Protein AF-A0A531KNF3-F1 (afdb_monomer)

Secondary structure (DSSP, 8-state):
-PPTT------GGGTTT---TT--EEEESS--SSHHHHHHHHTTTTTTSS--EEEE---HHHHHHHHHHHHHSS--HHHHHHHHHHHHHHHHHHH--S-HHHHHHHHTT------S-SHHHH--PPPPB-HHHHHHHHHHHHHTTS---HHHHHHHHHT---HHHHTTTGGGSTTTTTTTTS-HHHHHHHHHHHHHTTSEEE-TTTT--EEE-HHHHHHHTT-S--B-

Structure (mmCIF, N/CA/C/O backbone):
data_AF-A0A531KNF3-F1
#
_entry.id   AF-A0A531KNF3-F1
#
loop_
_atom_site.group_PDB
_atom_site.id
_atom_site.type_symbol
_atom_site.label_atom_id
_atom_site.label_alt_id
_atom_site.label_comp_id
_atom_site.label_asym_id
_atom_site.label_entity_id
_atom_site.label_seq_id
_atom_site.pdbx_PDB_ins_code
_atom_site.Cartn_x
_atom_site.Cartn_y
_atom_site.Cartn_z
_atom_site.occupancy
_atom_site.B_iso_or_equiv
_atom_site.auth_seq_id
_atom_site.auth_comp_id
_atom_site.auth_asym_id
_atom_site.auth_atom_id
_atom_site.pdbx_PDB_model_num
ATOM 1 N N . MET A 1 1 ? 29.188 -1.083 -28.968 1.00 44.28 1 MET A N 1
ATOM 2 C CA . MET A 1 1 ? 28.643 -2.447 -28.809 1.00 44.28 1 MET A CA 1
ATOM 3 C C . MET A 1 1 ? 28.326 -2.644 -27.341 1.00 44.28 1 MET A C 1
ATOM 5 O O . MET A 1 1 ? 29.247 -2.771 -26.546 1.00 44.28 1 MET A O 1
ATOM 9 N N . THR A 1 2 ? 27.058 -2.565 -26.951 1.00 58.12 2 THR A N 1
ATOM 10 C CA . THR A 1 2 ? 26.647 -3.012 -25.617 1.00 58.12 2 THR A CA 1
ATOM 11 C C . THR A 1 2 ? 26.666 -4.539 -25.634 1.00 58.12 2 THR A C 1
ATOM 13 O O . THR A 1 2 ? 26.128 -5.157 -26.548 1.00 58.12 2 THR A O 1
ATOM 16 N N . LEU A 1 3 ? 27.367 -5.150 -24.682 1.00 62.56 3 LEU A N 1
ATOM 17 C CA . LEU A 1 3 ? 27.419 -6.604 -24.545 1.00 62.56 3 LEU A CA 1
ATOM 18 C C . LEU A 1 3 ? 25.987 -7.138 -24.346 1.00 62.56 3 LEU A C 1
ATOM 20 O O . LEU A 1 3 ? 25.259 -6.662 -23.471 1.00 62.56 3 LEU A O 1
ATOM 24 N N . SER A 1 4 ? 25.566 -8.093 -25.174 1.00 73.62 4 SER A N 1
ATOM 25 C CA . SER A 1 4 ? 24.274 -8.771 -25.032 1.00 73.62 4 SER A CA 1
ATOM 26 C C . SER A 1 4 ? 24.313 -9.745 -23.852 1.00 73.62 4 SER A C 1
ATOM 28 O O . SER A 1 4 ? 25.292 -10.472 -23.700 1.00 73.62 4 SER A O 1
ATOM 30 N N . GLY A 1 5 ? 23.248 -9.794 -23.047 1.00 80.56 5 GLY A N 1
ATOM 31 C CA . GLY A 1 5 ? 23.120 -10.760 -21.945 1.00 80.56 5 GLY A CA 1
ATOM 32 C C . GLY A 1 5 ? 23.880 -10.405 -20.661 1.00 80.56 5 GLY A C 1
ATOM 33 O O . GLY A 1 5 ? 24.056 -11.267 -19.806 1.00 80.56 5 GLY A O 1
ATOM 34 N N . VAL A 1 6 ? 24.331 -9.157 -20.500 1.00 88.62 6 VAL A N 1
ATOM 35 C CA . VAL A 1 6 ? 24.946 -8.700 -19.244 1.00 88.62 6 VAL A CA 1
ATOM 36 C C . VAL A 1 6 ? 23.888 -8.543 -18.157 1.00 88.62 6 VAL A C 1
ATOM 38 O O . VAL A 1 6 ? 22.889 -7.852 -18.354 1.00 88.62 6 VAL A O 1
ATOM 41 N N . VAL A 1 7 ? 24.159 -9.131 -16.993 1.00 90.19 7 VAL A N 1
ATOM 42 C CA . VAL A 1 7 ? 23.435 -8.862 -15.748 1.00 90.19 7 VAL A CA 1
ATOM 43 C C . VAL A 1 7 ? 24.239 -7.866 -14.931 1.00 90.19 7 VAL A C 1
ATOM 45 O O . VAL A 1 7 ? 25.458 -7.971 -14.806 1.00 90.19 7 VAL A O 1
ATOM 48 N N . MET A 1 8 ? 23.539 -6.891 -14.377 1.00 88.94 8 MET A N 1
ATOM 49 C CA . MET A 1 8 ? 24.114 -5.821 -13.589 1.00 88.94 8 MET A CA 1
ATOM 50 C C . MET A 1 8 ? 23.421 -5.787 -12.237 1.00 88.94 8 MET A C 1
ATOM 52 O O . MET A 1 8 ? 22.195 -5.777 -12.170 1.00 88.94 8 MET A O 1
ATOM 56 N N . VAL A 1 9 ? 24.220 -5.761 -11.175 1.00 91.12 9 VAL A N 1
ATOM 57 C CA . VAL A 1 9 ? 23.743 -5.652 -9.796 1.00 91.12 9 VAL A CA 1
ATOM 58 C C . VAL A 1 9 ? 24.100 -4.264 -9.294 1.00 91.12 9 VAL A C 1
ATOM 60 O O . VAL A 1 9 ? 25.240 -3.824 -9.442 1.00 91.12 9 VAL A O 1
ATOM 63 N N . ALA A 1 10 ? 23.117 -3.559 -8.746 1.00 88.12 10 ALA A N 1
ATOM 64 C CA . ALA A 1 10 ? 23.248 -2.153 -8.414 1.00 88.12 10 ALA A CA 1
ATOM 65 C C . ALA A 1 10 ? 22.407 -1.769 -7.197 1.00 88.12 10 ALA A C 1
ATOM 67 O O . ALA A 1 10 ? 21.368 -2.365 -6.930 1.00 88.12 10 ALA A O 1
ATOM 68 N N . THR A 1 11 ? 22.846 -0.723 -6.499 1.00 87.75 11 THR A N 1
ATOM 69 C CA . THR A 1 11 ? 22.026 0.012 -5.529 1.00 87.75 11 THR A CA 1
ATOM 70 C C . THR A 1 11 ? 21.385 1.233 -6.201 1.00 87.75 11 THR A C 1
ATOM 72 O O . THR A 1 11 ? 21.673 1.549 -7.359 1.00 87.75 11 THR A O 1
ATOM 75 N N . ILE A 1 12 ? 20.551 1.971 -5.461 1.00 77.62 12 ILE A N 1
ATOM 76 C CA . ILE A 1 12 ? 19.824 3.165 -5.941 1.00 77.62 12 ILE A CA 1
ATOM 77 C C . ILE A 1 12 ? 20.771 4.201 -6.583 1.00 77.62 12 ILE A C 1
ATOM 79 O O . ILE A 1 12 ? 20.414 4.862 -7.561 1.00 77.62 12 ILE A O 1
ATOM 83 N N . ALA A 1 13 ? 22.011 4.300 -6.088 1.00 65.00 13 ALA A N 1
ATOM 84 C CA . ALA A 1 13 ? 23.022 5.239 -6.577 1.00 65.00 13 ALA A CA 1
ATOM 85 C C . ALA A 1 13 ? 23.374 5.056 -8.066 1.00 65.00 13 ALA A C 1
ATOM 87 O O . ALA A 1 13 ? 23.864 5.988 -8.697 1.00 65.00 13 ALA A O 1
ATOM 88 N N . PHE A 1 14 ? 23.105 3.885 -8.647 1.00 56.44 14 PHE A N 1
ATOM 89 C CA . PHE A 1 14 ? 23.460 3.586 -10.033 1.00 56.44 14 PHE A CA 1
ATOM 90 C C . PHE A 1 14 ? 22.349 3.881 -11.050 1.00 56.44 14 PHE A C 1
ATOM 92 O O . PHE A 1 14 ? 22.586 3.860 -12.257 1.00 56.44 14 PHE A O 1
ATOM 99 N N . GLY A 1 15 ? 21.123 4.160 -10.595 1.00 57.03 15 GLY A N 1
ATOM 100 C CA . GLY A 1 15 ? 19.996 4.375 -11.499 1.00 57.03 15 GLY A CA 1
ATOM 101 C C . GLY A 1 15 ? 20.122 5.664 -12.323 1.00 57.03 15 GLY A C 1
ATOM 102 O O . GLY A 1 15 ? 19.772 5.713 -13.502 1.00 57.03 15 GLY A O 1
ATOM 103 N N . MET A 1 16 ? 20.629 6.750 -11.757 1.00 57.38 16 MET A N 1
ATOM 104 C CA . MET A 1 16 ? 20.664 8.045 -12.449 1.00 57.38 16 MET A CA 1
ATOM 105 C C . MET A 1 16 ? 21.826 8.118 -13.460 1.00 57.38 16 MET A C 1
ATOM 107 O O . MET A 1 16 ? 22.793 8.833 -13.239 1.00 57.38 16 MET A O 1
ATOM 111 N N . GLY A 1 17 ? 21.774 7.357 -14.559 1.00 62.31 17 GLY A N 1
ATOM 112 C CA . GLY A 1 17 ? 22.792 7.439 -15.617 1.00 62.31 17 GLY A CA 1
ATOM 113 C C . GLY A 1 17 ? 22.801 6.311 -16.648 1.00 62.31 17 GLY A C 1
ATOM 114 O O . GLY A 1 17 ? 23.375 6.481 -17.720 1.00 62.31 17 GLY A O 1
ATOM 115 N N . ILE A 1 18 ? 22.153 5.175 -16.372 1.00 71.12 18 ILE A N 1
ATOM 116 C CA . ILE A 1 18 ? 22.039 4.091 -17.355 1.00 71.12 18 ILE A CA 1
ATOM 117 C C . ILE A 1 18 ? 20.800 4.294 -18.213 1.00 71.12 18 ILE A C 1
ATOM 119 O O . ILE A 1 18 ? 19.674 4.111 -17.748 1.00 71.12 18 ILE A O 1
ATOM 123 N N . ASP A 1 19 ? 21.044 4.618 -19.480 1.00 77.62 19 ASP A N 1
ATOM 124 C CA . ASP A 1 19 ? 20.044 4.665 -20.542 1.00 77.62 19 ASP A CA 1
ATOM 125 C C . ASP A 1 19 ? 20.301 3.532 -21.545 1.00 77.62 19 ASP A C 1
ATOM 127 O O . ASP A 1 19 ? 20.868 3.720 -22.622 1.00 77.62 19 ASP A O 1
ATOM 131 N N . LYS A 1 20 ? 19.966 2.305 -21.134 1.00 87.94 20 LYS A N 1
ATOM 132 C CA . LYS A 1 20 ? 20.025 1.119 -21.993 1.00 87.94 20 LYS A CA 1
ATOM 133 C C . LYS A 1 20 ? 18.597 0.790 -22.451 1.00 87.94 20 LYS A C 1
ATOM 135 O O . LYS A 1 20 ? 17.781 0.442 -21.601 1.00 87.94 20 LYS A O 1
ATOM 140 N N . PRO A 1 21 ? 18.274 0.893 -23.753 1.00 90.44 21 PRO A N 1
ATOM 141 C CA . PRO A 1 21 ? 16.891 0.774 -24.215 1.00 90.44 21 PRO A CA 1
ATOM 142 C C . PRO A 1 21 ? 16.336 -0.659 -24.130 1.00 90.44 21 PRO A C 1
ATOM 144 O O . PRO A 1 21 ? 15.138 -0.855 -23.954 1.00 90.44 21 PRO A O 1
ATOM 147 N N . ASP A 1 22 ? 17.214 -1.657 -24.214 1.00 92.00 22 ASP A N 1
ATOM 148 C CA . ASP A 1 22 ? 16.914 -3.085 -24.334 1.00 92.00 22 ASP A CA 1
ATOM 149 C C . ASP A 1 22 ? 17.006 -3.865 -23.010 1.00 92.00 22 ASP A C 1
ATOM 151 O O . ASP A 1 22 ? 17.327 -5.056 -23.000 1.00 92.00 22 ASP A O 1
ATOM 155 N N . VAL A 1 23 ? 16.762 -3.213 -21.871 1.00 93.44 23 VAL A N 1
ATOM 156 C CA . VAL A 1 23 ? 16.705 -3.897 -20.568 1.00 93.44 23 VAL A CA 1
ATOM 157 C C . VAL A 1 23 ? 15.453 -4.777 -20.514 1.00 93.44 23 VAL A C 1
ATOM 159 O O . VAL A 1 23 ? 14.337 -4.275 -20.426 1.00 93.44 23 VAL A O 1
ATOM 162 N N . ALA A 1 24 ? 15.635 -6.098 -20.560 1.00 94.56 24 ALA A N 1
ATOM 163 C CA . ALA A 1 24 ? 14.527 -7.059 -20.559 1.00 94.56 24 ALA A CA 1
ATOM 164 C C . ALA A 1 24 ? 13.947 -7.333 -19.160 1.00 94.56 24 ALA A C 1
ATOM 166 O O . ALA A 1 24 ? 12.781 -7.705 -19.040 1.00 94.56 24 ALA A O 1
ATOM 167 N N . TYR A 1 25 ? 14.748 -7.150 -18.106 1.00 94.25 25 TYR A N 1
ATOM 168 C CA . TYR A 1 25 ? 14.352 -7.455 -16.734 1.00 94.25 25 TYR A CA 1
ATOM 169 C C . TYR A 1 25 ? 14.869 -6.397 -15.765 1.00 94.25 25 TYR A C 1
ATOM 171 O O . TYR A 1 25 ? 16.030 -5.993 -15.847 1.00 94.25 25 TYR A O 1
ATOM 179 N N . VAL A 1 26 ? 14.026 -6.009 -14.813 1.00 95.75 26 VAL A N 1
ATOM 180 C CA . VAL A 1 26 ? 14.434 -5.319 -13.584 1.00 95.75 26 VAL A CA 1
ATOM 181 C C . VAL A 1 26 ? 14.041 -6.213 -12.416 1.00 95.75 26 VAL A C 1
ATOM 183 O O . VAL A 1 26 ? 12.902 -6.674 -12.345 1.00 95.75 26 VAL A O 1
ATOM 186 N N . PHE A 1 27 ? 14.995 -6.500 -11.532 1.00 96.00 27 PHE A N 1
ATOM 187 C CA . PHE A 1 27 ? 14.802 -7.421 -10.416 1.00 96.00 27 PHE A CA 1
ATOM 188 C C . PHE A 1 27 ? 15.158 -6.730 -9.102 1.00 96.00 27 PHE A C 1
ATOM 190 O O . PHE A 1 27 ? 16.311 -6.362 -8.879 1.00 96.00 27 PHE A O 1
ATOM 197 N N . HIS A 1 28 ? 14.170 -6.581 -8.230 1.00 96.06 28 HIS A N 1
ATOM 198 C CA . HIS A 1 28 ? 14.331 -6.080 -6.874 1.00 96.06 28 HIS A CA 1
ATOM 199 C C . HIS A 1 28 ? 14.483 -7.254 -5.913 1.00 96.06 28 HIS A C 1
ATOM 201 O O . HIS A 1 28 ? 13.565 -8.059 -5.757 1.00 96.06 28 HIS A O 1
ATOM 207 N N . THR A 1 29 ? 15.650 -7.358 -5.279 1.00 93.62 29 THR A N 1
ATOM 208 C CA . THR A 1 29 ? 15.920 -8.335 -4.209 1.00 93.62 29 THR A CA 1
ATOM 209 C C . THR A 1 29 ? 15.528 -7.829 -2.827 1.00 93.62 29 THR A C 1
ATOM 211 O O . THR A 1 29 ? 15.463 -8.622 -1.897 1.00 93.62 29 THR A O 1
ATOM 214 N N . ASP A 1 30 ? 15.263 -6.528 -2.713 1.00 91.50 30 ASP A N 1
ATOM 215 C CA . ASP A 1 30 ? 14.905 -5.831 -1.487 1.00 91.50 30 ASP A CA 1
ATOM 216 C C . ASP A 1 30 ? 13.792 -4.824 -1.795 1.00 91.50 30 ASP A C 1
ATOM 218 O O . ASP A 1 30 ? 13.749 -4.248 -2.889 1.00 91.50 30 ASP A O 1
ATOM 222 N N . LEU A 1 31 ? 12.927 -4.548 -0.814 1.00 92.69 31 LEU A N 1
ATOM 223 C CA . LEU A 1 31 ? 11.903 -3.509 -0.951 1.00 92.69 31 LEU A CA 1
ATOM 224 C C . LEU A 1 31 ? 12.546 -2.147 -1.237 1.00 92.69 31 LEU A C 1
ATOM 226 O O . LEU A 1 31 ? 13.426 -1.738 -0.470 1.00 92.69 31 LEU A O 1
ATOM 230 N N . PRO A 1 32 ? 12.088 -1.403 -2.258 1.00 92.75 32 PRO A N 1
ATOM 231 C CA . PRO A 1 32 ? 12.445 -0.001 -2.459 1.00 92.75 32 PRO A CA 1
ATOM 232 C C . PRO A 1 32 ? 12.056 0.894 -1.277 1.00 92.75 32 PRO A C 1
ATOM 234 O O . PRO A 1 32 ? 11.319 0.505 -0.374 1.00 92.75 32 PRO A O 1
ATOM 237 N N . GLY A 1 33 ? 12.552 2.134 -1.275 1.00 89.75 33 GLY A N 1
ATOM 238 C CA . GLY A 1 33 ? 12.209 3.102 -0.225 1.00 89.75 33 GLY A CA 1
ATOM 239 C C . GLY A 1 33 ? 10.769 3.618 -0.309 1.00 89.75 33 GLY A C 1
ATOM 240 O O . GLY A 1 33 ? 10.229 4.097 0.686 1.00 89.75 33 GLY A O 1
ATOM 241 N N . SER A 1 34 ? 10.155 3.540 -1.491 1.00 91.62 34 SER A N 1
ATOM 242 C CA . SER A 1 34 ? 8.784 3.975 -1.740 1.00 91.62 34 SER A CA 1
ATOM 243 C C . SER A 1 34 ? 8.265 3.442 -3.079 1.00 91.62 34 SER A C 1
ATOM 245 O O . SER A 1 34 ? 9.028 2.893 -3.880 1.00 91.62 34 SER A O 1
ATOM 247 N N . LEU A 1 35 ? 6.969 3.629 -3.339 1.00 93.06 35 LEU A N 1
ATOM 248 C CA . LEU A 1 35 ? 6.354 3.239 -4.609 1.00 93.06 35 LEU A CA 1
ATOM 249 C C . LEU A 1 35 ? 6.855 4.097 -5.788 1.00 93.06 35 LEU A C 1
ATOM 251 O O . LEU A 1 35 ? 6.971 3.598 -6.903 1.00 93.06 35 LEU A O 1
ATOM 255 N N . GLU A 1 36 ? 7.230 5.356 -5.547 1.00 93.00 36 GLU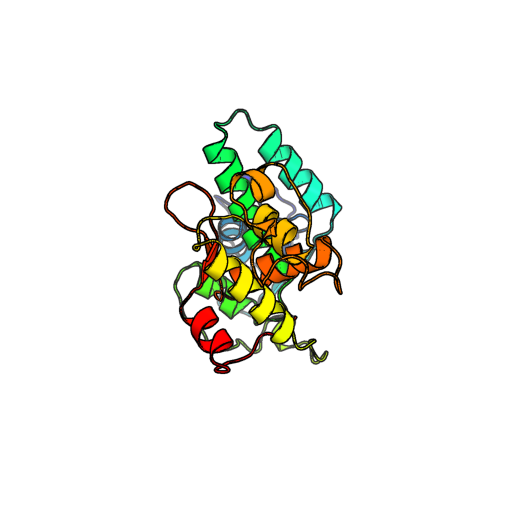 A N 1
ATOM 256 C CA . GLU A 1 36 ? 7.853 6.230 -6.551 1.00 93.00 36 GLU A CA 1
ATOM 257 C C . GLU A 1 36 ? 9.239 5.743 -6.962 1.00 93.00 36 GLU A C 1
ATOM 259 O O . GLU A 1 36 ? 9.559 5.740 -8.152 1.00 93.00 36 GLU A O 1
ATOM 264 N N . ALA A 1 37 ? 10.052 5.312 -5.990 1.00 93.25 37 ALA A N 1
ATOM 265 C CA . ALA A 1 37 ? 11.353 4.717 -6.272 1.00 93.25 37 ALA A CA 1
ATOM 266 C C . ALA A 1 37 ? 11.179 3.455 -7.124 1.00 93.25 37 ALA A C 1
ATOM 268 O O . ALA A 1 37 ? 11.785 3.349 -8.189 1.00 93.25 37 ALA A O 1
ATOM 269 N N . TYR A 1 38 ? 10.255 2.575 -6.723 1.00 95.44 38 TYR A N 1
ATOM 270 C CA . TYR A 1 38 ? 9.918 1.379 -7.489 1.00 95.44 38 TYR A CA 1
ATOM 271 C C . TYR A 1 38 ? 9.505 1.712 -8.930 1.00 95.44 38 TYR A C 1
ATOM 273 O O . TYR A 1 38 ? 10.067 1.150 -9.867 1.00 95.44 38 TYR A O 1
ATOM 281 N N . TYR A 1 39 ? 8.584 2.666 -9.124 1.00 95.31 39 TYR A N 1
ATOM 282 C CA . TYR A 1 39 ? 8.118 3.090 -10.449 1.00 95.31 39 TYR A CA 1
ATOM 283 C C . TYR A 1 39 ? 9.264 3.577 -11.345 1.00 95.31 39 TYR A C 1
ATOM 285 O O . TYR A 1 39 ? 9.376 3.175 -12.505 1.00 95.31 39 TYR A O 1
ATOM 293 N N . GLN A 1 40 ? 10.150 4.412 -10.798 1.00 92.69 40 GLN A N 1
ATOM 294 C CA . GLN A 1 40 ? 11.307 4.927 -11.527 1.00 92.69 40 GLN A CA 1
ATOM 295 C C . GLN A 1 40 ? 12.285 3.814 -11.917 1.00 92.69 40 GLN A C 1
ATOM 297 O O . GLN A 1 40 ? 12.812 3.807 -13.032 1.00 92.69 40 GLN A O 1
ATOM 302 N N . GLU A 1 41 ? 12.520 2.875 -11.004 1.00 94.00 41 GLU A N 1
ATOM 303 C CA . GLU A 1 41 ? 13.478 1.788 -11.172 1.00 94.00 41 GLU A CA 1
ATOM 304 C C . GLU A 1 41 ? 12.994 0.767 -12.206 1.00 94.00 41 GLU A C 1
ATOM 306 O O . GLU A 1 41 ? 13.749 0.418 -13.117 1.00 94.00 41 GLU A O 1
ATOM 311 N N . ILE A 1 42 ? 11.727 0.339 -12.138 1.00 94.94 42 ILE A N 1
ATOM 312 C CA . ILE A 1 42 ? 11.161 -0.598 -13.121 1.00 94.94 42 ILE A CA 1
ATOM 313 C C . ILE A 1 42 ? 10.983 0.037 -14.505 1.00 94.94 42 ILE A C 1
ATOM 315 O O . ILE A 1 42 ? 11.093 -0.662 -15.509 1.00 94.94 42 ILE A O 1
ATOM 319 N N . GLY A 1 43 ? 10.797 1.363 -14.584 1.00 93.38 43 GLY A N 1
ATOM 320 C CA . GLY A 1 43 ? 10.690 2.126 -15.839 1.00 93.38 43 GLY A CA 1
ATOM 321 C C . GLY A 1 43 ? 11.973 2.164 -16.686 1.00 93.38 43 GLY A C 1
ATOM 322 O O . GLY A 1 43 ? 12.044 2.834 -17.722 1.00 93.38 43 GLY A O 1
ATOM 323 N N . ARG A 1 44 ? 13.022 1.467 -16.248 1.00 92.00 44 ARG A N 1
ATOM 324 C CA . ARG A 1 44 ? 14.238 1.205 -17.029 1.00 92.00 44 ARG A CA 1
ATOM 325 C C . ARG A 1 44 ? 14.059 0.059 -18.011 1.00 92.00 44 ARG A C 1
ATOM 327 O O . ARG A 1 44 ? 14.773 0.017 -19.007 1.00 92.00 44 ARG A O 1
ATOM 334 N N . ALA A 1 45 ? 13.143 -0.860 -17.720 1.00 94.50 45 ALA A N 1
ATOM 335 C CA . ALA A 1 45 ? 12.885 -2.019 -18.554 1.00 94.50 45 ALA A CA 1
ATOM 336 C C . ALA A 1 45 ? 12.085 -1.634 -19.811 1.00 94.50 45 ALA A C 1
ATOM 338 O O . ALA A 1 45 ? 11.219 -0.763 -19.752 1.00 94.50 45 ALA A O 1
ATOM 339 N N . GLY A 1 46 ? 12.353 -2.300 -20.937 1.00 94.81 46 GLY A N 1
ATOM 340 C CA . GLY A 1 46 ? 11.508 -2.251 -22.137 1.00 94.81 46 GLY A CA 1
ATOM 341 C C . GLY A 1 46 ? 11.345 -0.873 -22.788 1.00 94.81 46 GLY A C 1
ATOM 342 O O . GLY A 1 46 ? 10.310 -0.606 -23.395 1.00 94.81 46 GLY A O 1
ATOM 343 N N . ARG A 1 47 ? 12.339 0.023 -22.685 1.00 94.31 47 ARG A N 1
ATOM 344 C CA . ARG A 1 47 ? 12.301 1.350 -23.341 1.00 94.31 47 ARG A CA 1
ATOM 345 C C . ARG A 1 47 ? 12.305 1.270 -24.871 1.00 94.31 47 ARG A C 1
ATOM 347 O O . ARG A 1 47 ? 11.914 2.221 -25.536 1.00 94.31 47 ARG A O 1
ATOM 354 N N . ASP A 1 48 ? 12.723 0.137 -25.421 1.00 94.94 48 ASP A N 1
ATOM 355 C CA . ASP A 1 48 ? 12.612 -0.205 -26.840 1.00 94.94 48 ASP A CA 1
ATOM 356 C C . ASP A 1 48 ? 11.219 -0.726 -27.255 1.00 94.94 48 ASP A C 1
ATOM 358 O O . ASP A 1 48 ? 11.015 -1.075 -28.418 1.00 94.94 48 ASP A O 1
ATOM 362 N N . GLY A 1 49 ? 10.265 -0.793 -26.321 1.00 95.06 49 GLY A N 1
ATOM 363 C CA . GLY A 1 49 ? 8.896 -1.252 -26.553 1.00 95.06 49 GLY A CA 1
ATOM 364 C C . GLY A 1 49 ? 8.733 -2.772 -26.629 1.00 95.06 49 GLY A C 1
ATOM 365 O O . GLY A 1 49 ? 7.615 -3.250 -26.832 1.00 95.06 49 GLY A O 1
ATOM 366 N N . ARG A 1 50 ? 9.809 -3.552 -26.472 1.00 95.31 50 ARG A N 1
ATOM 367 C CA . ARG A 1 50 ? 9.712 -5.016 -26.422 1.00 95.31 50 ARG A CA 1
ATOM 368 C C . ARG A 1 50 ? 9.210 -5.480 -25.051 1.00 95.31 50 ARG A C 1
ATOM 370 O O . ARG A 1 50 ? 9.354 -4.755 -24.065 1.00 95.31 50 ARG A O 1
ATOM 377 N N . PRO A 1 51 ? 8.640 -6.698 -24.959 1.00 96.38 51 PRO A N 1
ATOM 378 C CA . PRO A 1 51 ? 8.243 -7.266 -23.679 1.00 96.38 51 PRO A CA 1
ATOM 379 C C . PRO A 1 51 ? 9.402 -7.265 -22.681 1.00 96.38 51 PRO A C 1
ATOM 381 O O . PRO A 1 51 ? 10.501 -7.729 -22.988 1.00 96.38 51 PRO A O 1
ATOM 384 N N . ALA A 1 52 ? 9.123 -6.761 -21.485 1.00 96.88 52 ALA A N 1
ATOM 385 C CA . ALA A 1 52 ? 10.047 -6.738 -20.367 1.00 96.88 52 ALA A CA 1
ATOM 386 C C . ALA A 1 52 ? 9.292 -7.053 -19.072 1.00 96.88 52 ALA A C 1
ATOM 388 O O . ALA A 1 52 ? 8.075 -6.858 -18.995 1.00 96.88 52 ALA A O 1
ATOM 389 N N . ALA A 1 53 ? 10.006 -7.540 -18.061 1.00 96.81 53 ALA A N 1
ATOM 390 C CA . ALA A 1 53 ? 9.417 -7.911 -16.781 1.00 96.81 53 ALA A CA 1
ATOM 391 C C . ALA A 1 53 ? 10.084 -7.187 -15.608 1.00 96.81 53 ALA A C 1
ATOM 393 O O . ALA A 1 53 ? 11.300 -6.991 -15.568 1.00 96.81 53 ALA A O 1
ATOM 394 N N . ALA A 1 54 ? 9.260 -6.814 -14.634 1.00 97.25 54 ALA A N 1
ATOM 395 C CA . ALA A 1 54 ? 9.700 -6.331 -13.339 1.00 97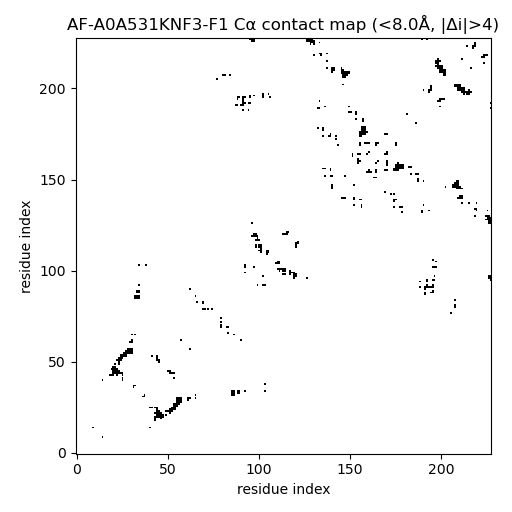.25 54 ALA A CA 1
ATOM 396 C C . ALA A 1 54 ? 9.365 -7.391 -12.290 1.00 97.25 54 ALA A C 1
ATOM 398 O O . ALA A 1 54 ? 8.214 -7.814 -12.180 1.00 97.25 54 ALA A O 1
ATOM 399 N N . HIS A 1 55 ? 10.367 -7.811 -11.527 1.00 96.19 55 HIS A N 1
ATOM 400 C CA . HIS A 1 55 ? 10.219 -8.774 -10.443 1.00 96.19 55 HIS A CA 1
ATOM 401 C C . HIS A 1 55 ? 10.628 -8.120 -9.132 1.00 96.19 55 HIS A C 1
ATOM 403 O O . HIS A 1 55 ? 11.628 -7.410 -9.086 1.00 96.19 55 HIS A O 1
ATOM 409 N N . MET A 1 56 ? 9.877 -8.381 -8.068 1.00 95.69 56 MET A N 1
ATOM 410 C CA . MET A 1 56 ? 10.219 -7.930 -6.728 1.00 95.69 56 MET A CA 1
ATOM 411 C C . MET A 1 56 ? 10.041 -9.080 -5.752 1.00 95.69 56 MET A C 1
ATOM 413 O O . MET A 1 56 ? 8.959 -9.657 -5.653 1.00 95.69 56 MET A O 1
ATOM 417 N N . LEU A 1 57 ? 11.115 -9.397 -5.042 1.00 94.06 57 LEU A N 1
ATOM 418 C CA . LEU A 1 57 ? 11.077 -10.250 -3.869 1.00 94.06 57 LEU A CA 1
ATOM 419 C C . LEU A 1 57 ? 11.035 -9.355 -2.636 1.00 94.06 57 LEU A C 1
ATOM 421 O O . LEU A 1 57 ? 11.731 -8.343 -2.571 1.00 94.06 57 LEU A O 1
ATOM 425 N N . PHE A 1 58 ? 10.201 -9.727 -1.673 1.00 93.19 58 PHE A N 1
ATOM 426 C CA . PHE A 1 58 ? 10.170 -9.075 -0.376 1.00 93.19 58 PHE A CA 1
ATOM 427 C C . PHE A 1 58 ? 9.777 -10.062 0.717 1.00 93.19 58 PHE A C 1
ATOM 429 O O . PHE A 1 58 ? 9.073 -11.045 0.477 1.00 93.19 58 PHE A O 1
ATOM 436 N N . GLY A 1 59 ? 10.199 -9.767 1.937 1.00 91.00 59 GLY A N 1
ATOM 437 C CA . GLY A 1 59 ? 9.809 -10.499 3.126 1.00 91.00 59 GLY A CA 1
ATOM 438 C C . GLY A 1 59 ? 9.675 -9.609 4.356 1.00 91.00 59 GLY A C 1
ATOM 439 O O . GLY A 1 59 ? 9.960 -8.410 4.358 1.00 91.00 59 GLY A O 1
ATOM 440 N N . LEU A 1 60 ? 9.263 -10.232 5.461 1.00 87.94 60 LEU A N 1
ATOM 441 C CA . LEU A 1 60 ? 9.117 -9.552 6.753 1.00 87.94 60 LEU A CA 1
ATOM 442 C C . LEU A 1 60 ? 10.443 -8.961 7.266 1.00 87.94 60 LEU A C 1
ATOM 444 O O . LEU A 1 60 ? 10.426 -7.967 7.995 1.00 87.94 60 LEU A O 1
ATOM 448 N N . GLY A 1 61 ? 11.578 -9.567 6.896 1.00 89.56 61 GLY A N 1
ATOM 449 C CA . GLY A 1 61 ? 12.914 -9.050 7.198 1.00 89.56 61 GLY A CA 1
ATOM 450 C C . GLY A 1 61 ? 13.142 -7.669 6.585 1.00 89.56 61 GLY A C 1
ATOM 451 O O . GLY A 1 61 ? 13.508 -6.740 7.302 1.00 89.56 61 GLY A O 1
ATOM 452 N N . ASP A 1 62 ? 12.815 -7.508 5.304 1.00 90.06 62 ASP A N 1
ATOM 453 C CA . ASP A 1 62 ? 13.012 -6.260 4.555 1.00 90.06 62 ASP A CA 1
ATOM 454 C C . ASP A 1 62 ? 12.126 -5.145 5.104 1.00 90.06 62 ASP A C 1
ATOM 456 O O . ASP A 1 62 ? 12.580 -4.020 5.313 1.00 90.06 62 ASP A O 1
ATOM 460 N N . ILE A 1 63 ? 10.870 -5.475 5.424 1.00 91.19 63 ILE A N 1
ATOM 461 C CA . ILE A 1 63 ? 9.929 -4.539 6.049 1.00 91.19 63 ILE A CA 1
ATOM 462 C C . ILE A 1 63 ? 10.485 -4.039 7.386 1.00 91.19 63 ILE A C 1
ATOM 464 O O . ILE A 1 63 ? 10.460 -2.838 7.662 1.00 91.19 63 ILE A O 1
ATOM 468 N N . ARG A 1 64 ? 10.999 -4.947 8.226 1.00 90.56 64 ARG A N 1
ATOM 469 C CA . ARG A 1 64 ? 11.590 -4.592 9.524 1.00 90.56 64 ARG A CA 1
ATOM 470 C C . ARG A 1 64 ? 12.818 -3.704 9.351 1.00 90.56 64 ARG A C 1
ATOM 472 O O . ARG A 1 64 ? 12.912 -2.687 10.031 1.00 90.56 64 ARG A O 1
ATOM 479 N N . MET A 1 65 ? 13.719 -4.068 8.440 1.00 92.12 65 MET A N 1
ATOM 480 C CA . MET A 1 65 ? 14.926 -3.295 8.146 1.00 92.12 65 MET A CA 1
ATOM 481 C C . MET A 1 65 ? 14.588 -1.886 7.653 1.00 92.12 65 MET A C 1
ATOM 483 O O . MET A 1 65 ? 15.149 -0.911 8.144 1.00 92.12 65 MET A O 1
ATOM 487 N N . ARG A 1 66 ? 13.614 -1.751 6.745 1.00 92.75 66 ARG A N 1
ATOM 488 C CA . ARG A 1 66 ? 13.161 -0.445 6.247 1.00 92.75 66 ARG A CA 1
ATOM 489 C C . ARG A 1 66 ? 12.557 0.427 7.342 1.00 92.75 66 ARG A C 1
ATOM 491 O O . ARG A 1 66 ? 12.856 1.616 7.382 1.00 92.75 66 ARG A O 1
ATOM 498 N N . ARG A 1 67 ? 11.749 -0.147 8.241 1.00 92.50 67 ARG A N 1
ATOM 499 C CA . ARG A 1 67 ? 11.217 0.590 9.400 1.00 92.50 67 ARG A CA 1
ATOM 500 C C . ARG A 1 67 ? 12.337 1.079 10.315 1.00 92.50 67 ARG A C 1
ATOM 502 O O . ARG A 1 67 ? 12.326 2.249 10.671 1.00 92.50 67 ARG A O 1
ATOM 509 N N . LEU A 1 68 ? 13.318 0.221 10.610 1.00 93.50 68 LEU A N 1
ATOM 510 C CA . LEU A 1 68 ? 14.480 0.594 11.417 1.00 93.50 68 LEU A CA 1
ATOM 511 C C . LEU A 1 68 ? 15.255 1.758 10.787 1.00 93.50 68 LEU A C 1
ATOM 513 O O . LEU A 1 68 ? 15.531 2.731 11.470 1.00 93.50 68 LEU A O 1
ATOM 517 N N . PHE A 1 69 ? 15.526 1.715 9.478 1.00 92.88 69 PHE A N 1
ATOM 518 C CA . PHE A 1 69 ? 16.210 2.819 8.793 1.00 92.88 69 PHE A CA 1
ATOM 519 C C . PHE A 1 69 ? 15.454 4.148 8.883 1.00 92.88 69 PHE A C 1
ATOM 521 O O . PHE A 1 69 ? 16.083 5.190 9.035 1.00 92.88 69 PHE A O 1
ATOM 528 N N . ILE A 1 70 ? 14.120 4.123 8.810 1.00 93.56 70 ILE A N 1
ATOM 529 C CA . ILE A 1 70 ? 13.290 5.324 8.988 1.00 93.56 70 ILE A CA 1
ATOM 530 C C . ILE A 1 70 ? 13.358 5.824 10.439 1.00 93.56 70 ILE A C 1
ATOM 532 O O . ILE A 1 70 ? 13.401 7.029 10.690 1.00 93.56 70 ILE A O 1
ATOM 536 N N . ASP A 1 71 ? 13.345 4.908 11.405 1.00 93.25 71 ASP A N 1
ATOM 537 C CA . ASP A 1 71 ? 13.357 5.242 12.829 1.00 93.25 71 ASP A CA 1
ATOM 538 C C . ASP A 1 71 ? 14.725 5.755 13.304 1.00 93.25 71 ASP A C 1
ATOM 540 O O . ASP A 1 71 ? 14.762 6.648 14.153 1.00 93.25 71 ASP A O 1
ATOM 544 N N . ASP A 1 72 ? 15.820 5.272 12.716 1.00 94.31 72 ASP A N 1
ATOM 545 C CA . ASP A 1 72 ? 17.198 5.688 13.013 1.00 94.31 72 ASP A CA 1
ATOM 546 C C . ASP A 1 72 ? 17.608 6.987 12.299 1.00 94.31 72 ASP A C 1
ATOM 548 O O . ASP A 1 72 ? 18.600 7.613 12.670 1.00 94.31 72 ASP A O 1
ATOM 552 N N . GLU A 1 73 ? 16.852 7.425 11.288 1.00 92.69 73 GLU A N 1
ATOM 553 C CA . GLU A 1 73 ? 17.132 8.663 10.557 1.00 92.69 73 GLU A CA 1
ATOM 554 C C . GLU A 1 73 ? 17.111 9.877 11.504 1.00 92.69 73 GLU A C 1
ATOM 556 O O . GLU A 1 73 ? 16.194 10.032 12.315 1.00 92.69 73 GLU A O 1
ATOM 561 N N . ASP A 1 74 ? 18.089 10.780 11.408 1.00 94.75 74 ASP A N 1
ATOM 562 C CA . ASP A 1 74 ? 18.069 12.037 12.169 1.00 94.75 74 ASP A CA 1
ATOM 563 C C . ASP A 1 74 ? 17.128 13.048 11.495 1.00 94.75 74 ASP A C 1
ATOM 565 O O . ASP A 1 74 ? 17.535 13.972 10.791 1.00 94.75 74 ASP A O 1
ATOM 569 N N . ALA A 1 75 ? 15.828 12.796 11.641 1.00 92.88 75 ALA A N 1
ATOM 570 C CA . ALA A 1 75 ? 14.767 13.561 11.010 1.00 92.88 75 ALA A CA 1
ATOM 571 C C . ALA A 1 75 ? 13.630 13.878 11.999 1.00 92.88 75 ALA A C 1
ATOM 573 O O . ALA A 1 75 ? 13.334 13.076 12.894 1.00 92.88 75 ALA A O 1
ATOM 574 N N . PRO A 1 76 ? 12.919 15.010 11.820 1.00 93.44 76 PRO A N 1
ATOM 575 C CA . PRO A 1 76 ? 11.751 15.338 12.632 1.00 93.44 76 PRO A CA 1
ATOM 576 C C . PRO A 1 76 ? 10.688 14.231 12.601 1.00 93.44 76 PRO A C 1
ATOM 578 O O . PRO A 1 76 ? 10.467 13.595 11.570 1.00 93.44 76 PRO A O 1
ATOM 581 N N . THR A 1 77 ? 9.942 14.057 13.694 1.00 88.56 77 THR A N 1
ATOM 582 C CA . THR A 1 77 ? 8.894 13.022 13.827 1.00 88.56 77 THR A CA 1
ATOM 583 C C . THR A 1 77 ? 7.881 13.026 12.680 1.00 88.56 77 THR A C 1
ATOM 585 O O . THR A 1 77 ? 7.408 11.974 12.250 1.00 88.56 77 THR A O 1
ATOM 588 N N . GLU A 1 78 ? 7.539 14.205 12.160 1.00 86.44 78 GLU A N 1
ATOM 589 C CA . GLU A 1 78 ? 6.637 14.336 11.015 1.00 86.44 78 GLU A CA 1
ATOM 590 C C . GLU A 1 78 ? 7.233 13.729 9.733 1.00 86.44 78 GLU A C 1
ATOM 592 O O . GLU A 1 78 ? 6.531 13.054 8.981 1.00 86.44 78 GLU A O 1
ATOM 597 N N . HIS A 1 79 ? 8.538 13.908 9.508 1.00 88.06 79 HIS A N 1
ATOM 598 C CA . HIS A 1 79 ? 9.244 13.309 8.379 1.00 88.06 79 HIS A CA 1
ATOM 599 C C . HIS A 1 79 ? 9.204 11.781 8.463 1.00 88.06 79 HIS A C 1
ATOM 601 O O . HIS A 1 79 ? 8.767 11.130 7.512 1.00 88.06 79 HIS A O 1
ATOM 607 N N . LYS A 1 80 ? 9.562 11.219 9.625 1.00 90.31 80 LYS A N 1
ATOM 608 C CA . LYS A 1 80 ? 9.509 9.770 9.872 1.00 90.31 80 LYS A CA 1
ATOM 609 C C . LYS A 1 80 ? 8.108 9.213 9.652 1.00 90.31 80 LYS A C 1
ATOM 611 O O . LYS A 1 80 ? 7.941 8.192 8.993 1.00 90.31 80 LYS A O 1
ATOM 616 N N . ARG A 1 81 ? 7.072 9.921 10.119 1.00 85.44 81 ARG A N 1
ATOM 617 C CA . ARG A 1 81 ? 5.668 9.540 9.890 1.00 85.44 81 ARG A CA 1
ATOM 618 C C . ARG A 1 81 ? 5.334 9.453 8.399 1.00 85.44 81 ARG A C 1
ATOM 620 O O . ARG A 1 81 ? 4.723 8.474 7.979 1.00 85.44 81 ARG A O 1
ATOM 627 N N . ARG A 1 82 ? 5.737 10.444 7.596 1.00 86.44 82 ARG A N 1
ATOM 628 C CA . ARG A 1 82 ? 5.530 10.416 6.136 1.00 86.44 82 ARG A CA 1
ATOM 629 C C . ARG A 1 82 ? 6.312 9.284 5.470 1.00 86.44 82 ARG A C 1
ATOM 631 O O . ARG A 1 82 ? 5.798 8.648 4.554 1.00 86.44 82 ARG A O 1
ATOM 638 N N . ALA A 1 83 ? 7.535 9.011 5.922 1.00 89.94 83 ALA A N 1
ATOM 639 C CA . ALA A 1 83 ? 8.337 7.899 5.422 1.00 89.94 83 ALA A CA 1
ATOM 640 C C . ALA A 1 83 ? 7.689 6.536 5.724 1.00 89.94 83 ALA A C 1
ATOM 642 O O . ALA A 1 83 ? 7.540 5.732 4.806 1.00 89.94 83 ALA A O 1
ATOM 643 N N . HIS A 1 84 ? 7.200 6.317 6.950 1.00 89.56 84 HIS A N 1
ATOM 644 C CA . HIS A 1 84 ? 6.418 5.122 7.297 1.00 89.56 84 HIS A CA 1
ATOM 645 C C . HIS A 1 84 ? 5.152 4.998 6.449 1.00 89.56 84 HIS A C 1
ATOM 647 O O . HIS A 1 84 ? 4.867 3.913 5.958 1.00 89.56 84 HIS A O 1
ATOM 653 N N . GLY A 1 85 ? 4.436 6.102 6.207 1.00 86.62 85 GLY A N 1
ATOM 654 C CA . GLY A 1 85 ? 3.261 6.102 5.330 1.00 86.62 85 GLY A CA 1
ATOM 655 C C . GLY A 1 85 ? 3.581 5.647 3.902 1.00 86.62 85 GLY A C 1
ATOM 656 O O . GLY A 1 85 ? 2.881 4.801 3.358 1.00 86.62 85 GLY A O 1
ATOM 657 N N . ARG A 1 86 ? 4.678 6.143 3.310 1.00 89.31 86 ARG A N 1
ATOM 658 C CA . ARG A 1 86 ? 5.136 5.705 1.975 1.00 89.31 86 ARG A CA 1
ATOM 659 C C . ARG A 1 86 ? 5.527 4.227 1.946 1.00 89.31 86 ARG A C 1
ATOM 661 O O . ARG A 1 86 ? 5.207 3.533 0.982 1.00 89.31 86 ARG A O 1
ATOM 668 N N . LEU A 1 87 ? 6.195 3.746 2.995 1.00 91.50 87 LEU A N 1
ATOM 669 C CA . LEU A 1 87 ? 6.532 2.331 3.135 1.00 91.50 87 LEU A CA 1
ATOM 670 C C . LEU A 1 87 ? 5.267 1.470 3.254 1.00 91.50 87 LEU A C 1
ATOM 672 O O . LEU A 1 87 ? 5.170 0.443 2.590 1.00 91.50 87 LEU A O 1
ATOM 676 N N . ASP A 1 88 ? 4.281 1.894 4.044 1.00 89.81 88 ASP A N 1
ATOM 677 C CA . ASP A 1 88 ? 3.009 1.183 4.194 1.00 89.81 88 ASP A CA 1
ATOM 678 C C . ASP A 1 88 ? 2.235 1.108 2.868 1.00 89.81 88 ASP A C 1
ATOM 680 O O . ASP A 1 88 ? 1.672 0.056 2.562 1.00 89.81 88 ASP A O 1
ATOM 684 N N . THR A 1 89 ? 2.265 2.163 2.045 1.00 90.06 89 THR A N 1
ATOM 685 C CA . THR A 1 89 ? 1.716 2.135 0.679 1.00 90.06 89 THR A CA 1
ATOM 686 C C . THR A 1 89 ? 2.431 1.103 -0.192 1.00 90.06 89 THR A C 1
ATOM 688 O O . THR A 1 89 ? 1.770 0.312 -0.863 1.00 90.06 89 THR A O 1
ATOM 691 N N . LEU A 1 90 ? 3.770 1.072 -0.180 1.00 94.06 90 LEU A N 1
ATOM 692 C CA . LEU A 1 90 ? 4.543 0.087 -0.943 1.00 94.06 90 LEU A CA 1
ATOM 693 C C . LEU A 1 90 ? 4.232 -1.345 -0.482 1.00 94.06 90 LEU A C 1
ATOM 695 O O . LEU A 1 90 ? 4.029 -2.225 -1.313 1.00 94.06 90 LEU A O 1
ATOM 699 N N . ILE A 1 91 ? 4.134 -1.583 0.826 1.00 93.38 91 ILE A N 1
ATOM 700 C CA . ILE A 1 91 ? 3.746 -2.892 1.367 1.00 93.38 91 ILE A CA 1
ATOM 701 C C . ILE A 1 91 ? 2.326 -3.253 0.915 1.00 93.38 91 ILE A C 1
ATOM 703 O O . ILE A 1 91 ? 2.101 -4.371 0.466 1.00 93.38 91 ILE A O 1
ATOM 707 N N . GLY A 1 92 ? 1.381 -2.309 0.959 1.00 92.12 92 GLY A N 1
ATOM 708 C CA . GLY A 1 92 ? 0.026 -2.516 0.442 1.00 92.12 92 GLY A CA 1
ATOM 709 C C . GLY A 1 92 ? 0.007 -2.861 -1.050 1.00 92.12 92 GLY A C 1
ATOM 710 O O . GLY A 1 92 ? -0.738 -3.748 -1.463 1.00 92.12 92 GLY A O 1
ATOM 711 N N . TYR A 1 93 ? 0.869 -2.227 -1.853 1.00 94.75 93 TYR A N 1
ATOM 712 C CA . TYR A 1 93 ? 1.070 -2.588 -3.257 1.00 94.75 93 TYR A CA 1
ATOM 713 C C . TYR A 1 93 ? 1.562 -4.028 -3.417 1.00 94.75 93 TYR A C 1
ATOM 715 O O . TYR A 1 93 ? 1.115 -4.696 -4.342 1.00 94.75 93 TYR A O 1
ATOM 723 N N . CYS A 1 94 ? 2.441 -4.511 -2.534 1.00 93.81 94 CYS A N 1
ATOM 724 C CA . CYS A 1 94 ? 2.961 -5.880 -2.567 1.00 93.81 94 CYS A CA 1
ATOM 725 C C . CYS A 1 94 ? 1.922 -6.920 -2.114 1.00 93.81 94 CYS A C 1
ATOM 727 O O . CYS A 1 94 ? 1.818 -7.991 -2.708 1.00 93.81 94 CYS A O 1
ATOM 729 N N . GLU A 1 95 ? 1.136 -6.598 -1.088 1.00 91.81 95 GLU A N 1
ATOM 730 C CA . GLU A 1 95 ? 0.160 -7.505 -0.467 1.00 91.81 95 GLU A CA 1
ATOM 731 C C . GLU A 1 95 ? -1.176 -7.583 -1.218 1.00 91.81 95 GLU A C 1
ATOM 733 O O . GLU A 1 95 ? -1.961 -8.485 -0.955 1.00 91.81 95 GLU A O 1
ATOM 738 N N . THR A 1 96 ? -1.473 -6.642 -2.119 1.00 90.19 96 THR A N 1
ATOM 739 C CA . THR A 1 96 ? -2.790 -6.594 -2.765 1.00 90.19 96 THR A CA 1
ATOM 740 C C . THR A 1 96 ? -3.042 -7.773 -3.708 1.00 90.19 96 THR A C 1
ATOM 742 O O . THR A 1 96 ? -2.156 -8.190 -4.454 1.00 90.19 96 THR A O 1
ATOM 745 N N . ALA A 1 97 ? -4.294 -8.226 -3.742 1.00 89.38 97 ALA A N 1
ATOM 746 C CA . ALA A 1 97 ? -4.848 -9.105 -4.771 1.00 89.38 97 ALA A CA 1
ATOM 747 C C . ALA A 1 97 ? -5.288 -8.360 -6.052 1.00 89.38 97 ALA A C 1
ATOM 749 O O . ALA A 1 97 ? -5.647 -8.971 -7.055 1.00 89.38 97 ALA A O 1
ATOM 750 N N . GLN A 1 98 ? -5.311 -7.024 -6.051 1.00 89.56 98 GLN A N 1
ATOM 751 C CA . GLN A 1 98 ? -5.775 -6.242 -7.202 1.00 89.56 98 GLN A CA 1
ATOM 752 C C . GLN A 1 98 ? -4.715 -6.146 -8.300 1.00 89.56 98 GLN A C 1
ATOM 754 O O . GLN A 1 98 ? -3.527 -6.344 -8.063 1.00 89.56 98 GLN A O 1
ATOM 759 N N . CYS A 1 99 ? -5.122 -5.777 -9.518 1.00 93.69 99 CYS A N 1
ATOM 760 C CA . CYS A 1 99 ? -4.189 -5.560 -10.622 1.00 93.69 99 CYS A CA 1
ATOM 761 C C . CYS A 1 99 ? -3.063 -4.583 -10.227 1.00 93.69 99 CYS A C 1
ATOM 763 O O . CYS A 1 99 ? -3.318 -3.403 -9.981 1.00 93.69 99 CYS A O 1
ATOM 765 N N . ARG A 1 100 ? -1.803 -5.045 -10.256 1.00 95.62 100 ARG A N 1
ATOM 766 C CA . ARG A 1 100 ? -0.621 -4.232 -9.912 1.00 95.62 100 ARG A CA 1
ATOM 767 C C . ARG A 1 100 ? -0.581 -2.917 -10.684 1.00 95.62 100 ARG A C 1
ATOM 769 O O . ARG A 1 100 ? -0.340 -1.866 -10.104 1.00 95.62 100 ARG A O 1
ATOM 776 N N . ARG A 1 101 ? -0.825 -2.962 -12.001 1.00 96.44 101 ARG A N 1
ATOM 777 C CA . ARG A 1 101 ? -0.780 -1.765 -12.858 1.00 96.44 101 ARG A CA 1
ATOM 778 C C . ARG A 1 101 ? -1.853 -0.757 -12.462 1.00 96.44 101 ARG A C 1
ATOM 780 O O . ARG A 1 101 ? -1.573 0.431 -12.436 1.00 96.44 101 ARG A O 1
ATOM 787 N N . GLN A 1 102 ? -3.052 -1.233 -12.139 1.00 94.88 102 GLN A N 1
ATOM 788 C CA . GLN A 1 102 ? -4.140 -0.369 -11.700 1.00 94.88 102 GLN A CA 1
ATOM 789 C C . GLN A 1 102 ? -3.787 0.348 -10.392 1.00 94.88 102 GLN A C 1
ATOM 791 O O . GLN A 1 102 ? -3.994 1.553 -10.302 1.00 94.88 102 GLN A O 1
ATOM 796 N N . ILE A 1 103 ? -3.213 -0.363 -9.414 1.00 94.06 103 ILE A N 1
ATOM 797 C CA . ILE A 1 103 ? -2.759 0.245 -8.153 1.00 94.06 103 ILE A CA 1
ATOM 798 C C . ILE A 1 103 ? -1.645 1.264 -8.400 1.00 94.06 103 ILE A C 1
ATOM 800 O O . ILE A 1 103 ? -1.704 2.386 -7.904 1.00 94.06 103 ILE A O 1
ATOM 804 N N . LEU A 1 104 ? -0.639 0.879 -9.186 1.00 95.56 104 LEU A N 1
ATOM 805 C CA . LEU A 1 104 ? 0.526 1.712 -9.462 1.00 95.56 104 LEU A CA 1
ATOM 806 C C . LEU A 1 104 ? 0.141 3.020 -10.161 1.00 95.56 104 LEU A C 1
ATOM 808 O O . LEU A 1 104 ? 0.607 4.076 -9.759 1.00 95.56 104 LEU A O 1
ATOM 812 N N . LEU A 1 105 ? -0.733 2.955 -11.167 1.00 94.56 105 LEU A N 1
ATOM 813 C CA . LEU A 1 105 ? -1.238 4.137 -11.868 1.00 94.56 105 LEU A CA 1
ATOM 814 C C . LEU A 1 105 ? -2.178 4.962 -10.978 1.00 94.56 105 LEU A C 1
ATOM 816 O O . LEU A 1 105 ? -2.047 6.183 -10.921 1.00 94.56 105 LEU A O 1
ATOM 820 N N . GLY A 1 106 ? -3.046 4.301 -10.205 1.00 91.62 106 GLY A N 1
ATOM 821 C CA . GLY A 1 106 ? -3.945 4.959 -9.254 1.00 91.62 106 GLY A CA 1
ATOM 822 C C . GLY A 1 106 ? -3.204 5.794 -8.212 1.00 91.62 106 GLY A C 1
ATOM 823 O O . GLY A 1 106 ? -3.644 6.893 -7.883 1.00 91.62 106 GLY A O 1
ATOM 824 N N . TYR A 1 107 ? -2.039 5.325 -7.756 1.00 90.38 107 TYR A N 1
ATOM 825 C CA . TYR A 1 107 ? -1.162 6.088 -6.866 1.00 90.38 107 TYR A CA 1
ATOM 826 C C . TYR A 1 107 ? -0.736 7.443 -7.455 1.00 90.38 107 TYR A C 1
ATOM 828 O O . TYR A 1 107 ? -0.643 8.430 -6.728 1.00 90.38 107 TYR A O 1
ATOM 836 N N . PHE A 1 108 ? -0.526 7.512 -8.773 1.00 90.94 108 PHE A N 1
ATOM 837 C CA . PHE A 1 108 ? -0.177 8.740 -9.495 1.00 90.94 108 PHE A CA 1
ATOM 838 C C . PHE A 1 108 ? -1.399 9.514 -10.018 1.00 90.94 108 PHE A C 1
ATOM 840 O O . PHE A 1 108 ? -1.248 10.465 -10.782 1.00 90.94 108 PHE A O 1
ATOM 847 N N . GLY A 1 109 ? -2.611 9.143 -9.594 1.00 90.31 109 GLY A N 1
ATOM 848 C CA . GLY A 1 109 ? -3.856 9.795 -10.010 1.00 90.31 109 GLY A CA 1
ATOM 849 C C . GLY A 1 109 ? -4.372 9.353 -11.382 1.00 90.31 109 GLY A C 1
ATOM 850 O O . GLY A 1 109 ? -5.307 9.955 -11.912 1.00 90.31 109 GLY A O 1
ATOM 851 N N . GLU A 1 110 ? -3.799 8.298 -11.961 1.00 92.75 110 GLU A N 1
ATOM 852 C CA . GLU A 1 110 ? -4.217 7.746 -13.246 1.00 92.75 110 GLU A CA 1
ATOM 853 C C . GLU A 1 110 ? -5.206 6.589 -13.071 1.00 92.75 110 GLU A C 1
ATOM 855 O O . GLU A 1 110 ? -5.056 5.716 -12.217 1.00 92.75 110 GLU A O 1
ATOM 860 N N . HIS A 1 111 ? -6.225 6.551 -13.928 1.00 90.50 111 HIS A N 1
ATOM 861 C CA . HIS A 1 111 ? -7.227 5.490 -13.924 1.00 90.50 111 HIS A CA 1
ATOM 862 C C . HIS A 1 111 ? -6.912 4.464 -15.010 1.00 90.50 111 HIS A C 1
ATOM 864 O O . HIS A 1 111 ? -6.711 4.818 -16.170 1.00 90.50 111 HIS A O 1
ATOM 870 N N . ALA A 1 112 ? -6.923 3.180 -14.649 1.00 92.44 112 ALA A N 1
ATOM 871 C CA . ALA A 1 112 ? -6.690 2.090 -15.587 1.00 92.44 112 ALA A CA 1
ATOM 872 C C . ALA A 1 112 ? -7.610 0.895 -15.318 1.00 92.44 112 ALA A C 1
ATOM 874 O O . ALA A 1 112 ? -7.918 0.568 -14.171 1.00 92.44 112 ALA A O 1
ATOM 875 N N . ALA A 1 113 ? -8.013 0.221 -16.395 1.00 93.62 113 ALA A N 1
ATOM 876 C CA . ALA A 1 113 ? -8.635 -1.096 -16.320 1.00 93.62 113 ALA A CA 1
ATOM 877 C C . ALA A 1 113 ? -7.597 -2.169 -15.913 1.00 93.62 113 ALA A C 1
ATOM 879 O O . ALA A 1 113 ? -6.388 -1.935 -16.050 1.00 93.62 113 ALA A O 1
ATOM 880 N N . PRO A 1 114 ? -8.032 -3.357 -15.446 1.00 93.56 114 PRO A N 1
ATOM 881 C CA . PRO A 1 114 ? -7.134 -4.481 -15.195 1.00 93.56 114 PRO A CA 1
ATOM 882 C C . PRO A 1 114 ? -6.250 -4.784 -16.411 1.00 93.56 114 PRO A C 1
ATOM 884 O O . PRO A 1 114 ? -6.728 -4.846 -17.541 1.00 93.56 114 PRO A O 1
ATOM 887 N N . CYS A 1 115 ? -4.946 -4.958 -16.191 1.00 96.06 115 CYS A N 1
ATOM 888 C CA . CYS A 1 115 ? -3.975 -4.932 -17.285 1.00 96.06 115 CYS A CA 1
ATOM 889 C C . CYS A 1 115 ? -3.817 -6.245 -18.056 1.00 96.06 115 CYS A C 1
ATOM 891 O O . CYS A 1 115 ? -3.191 -6.231 -19.111 1.00 96.06 115 CYS A O 1
ATOM 893 N N . GLY A 1 116 ? -4.284 -7.373 -17.509 1.00 95.81 116 GLY A N 1
ATOM 894 C CA . GLY A 1 116 ? -4.095 -8.697 -18.116 1.00 95.81 116 GLY A CA 1
ATOM 895 C C . GLY A 1 116 ? -2.631 -9.154 -18.230 1.00 95.81 116 GLY A C 1
ATOM 896 O O . GLY A 1 116 ? -2.362 -10.106 -18.947 1.00 95.81 116 GLY A O 1
ATOM 897 N N . ASN A 1 117 ? -1.683 -8.469 -17.573 1.00 96.62 117 ASN A N 1
ATOM 898 C CA . ASN A 1 117 ? -0.238 -8.662 -17.779 1.00 96.62 117 ASN A CA 1
ATOM 899 C C . ASN A 1 117 ? 0.608 -8.489 -16.498 1.00 96.62 117 ASN A C 1
ATOM 901 O O . ASN A 1 117 ? 1.811 -8.260 -16.572 1.00 96.62 117 ASN A O 1
ATOM 905 N N . CYS A 1 118 ? -0.011 -8.513 -15.318 1.00 96.50 118 CYS A N 1
ATOM 906 C CA . CYS A 1 118 ? 0.704 -8.592 -14.040 1.00 96.50 118 CYS A CA 1
ATOM 907 C C . CYS A 1 118 ? 0.414 -9.936 -13.382 1.00 96.50 118 CYS A C 1
ATOM 909 O O . CYS A 1 118 ? -0.579 -10.568 -13.737 1.00 96.50 118 CYS A O 1
ATOM 911 N N . ASP A 1 119 ? 1.245 -10.332 -12.424 1.00 94.75 119 ASP A N 1
ATOM 912 C CA . ASP A 1 119 ? 1.074 -11.544 -11.617 1.00 94.75 119 ASP A CA 1
ATOM 913 C C . ASP A 1 119 ? -0.371 -11.712 -11.131 1.00 94.75 119 ASP A C 1
ATOM 915 O O . ASP A 1 119 ? -0.994 -12.710 -11.462 1.00 94.75 119 ASP A O 1
ATOM 919 N N . ASN A 1 120 ? -0.970 -10.690 -10.517 1.00 93.12 120 ASN A N 1
ATOM 920 C CA . ASN A 1 120 ? -2.352 -10.767 -10.021 1.00 93.12 120 ASN A CA 1
ATOM 921 C C . ASN A 1 120 ? -3.425 -10.894 -11.120 1.00 93.12 120 ASN A C 1
ATOM 923 O O . ASN A 1 120 ? -4.533 -11.340 -10.855 1.00 93.12 120 ASN A O 1
ATOM 927 N N . CYS A 1 121 ? -3.149 -10.459 -12.355 1.00 93.06 121 CYS A N 1
ATOM 928 C CA . CYS A 1 121 ? -4.089 -10.649 -13.470 1.00 93.06 121 CYS A CA 1
ATOM 929 C C . CYS A 1 121 ? -3.906 -11.994 -14.178 1.00 93.06 121 CYS A C 1
ATOM 931 O O . CYS A 1 121 ? -4.808 -12.421 -14.894 1.00 93.06 121 CYS A O 1
ATOM 933 N N . LEU A 1 122 ? -2.717 -12.585 -14.064 1.00 93.44 122 LEU A N 1
ATOM 934 C CA . LEU A 1 122 ? -2.353 -13.840 -14.714 1.00 93.44 122 LEU A CA 1
ATOM 935 C C . LEU A 1 122 ? -2.585 -15.039 -13.788 1.00 93.44 122 LEU A C 1
ATOM 937 O O . LEU A 1 122 ? -2.845 -16.138 -14.277 1.00 93.44 122 LEU A O 1
ATOM 941 N N . ASP A 1 123 ? -2.504 -14.826 -12.475 1.00 86.31 123 ASP A N 1
ATOM 942 C CA . ASP A 1 123 ? -2.857 -15.806 -11.460 1.00 86.31 123 ASP A CA 1
ATOM 943 C C . ASP A 1 123 ? -4.376 -16.031 -11.448 1.00 86.31 123 ASP A C 1
ATOM 945 O O . ASP A 1 123 ? -5.178 -15.097 -11.472 1.00 86.31 123 ASP A O 1
ATOM 949 N N . GLN A 1 124 ? -4.768 -17.302 -11.452 1.00 71.00 124 GLN A N 1
ATOM 950 C CA . GLN A 1 124 ? -6.163 -17.746 -11.453 1.00 71.00 124 GLN A CA 1
ATOM 951 C C . GLN A 1 124 ? -6.620 -18.188 -10.059 1.00 71.00 124 GLN A C 1
ATOM 953 O O . GLN A 1 124 ? -7.732 -18.700 -9.906 1.00 71.00 124 GLN A O 1
ATOM 958 N N . THR A 1 125 ? -5.768 -18.022 -9.046 1.00 79.50 125 THR A N 1
ATOM 959 C CA . THR A 1 125 ? -6.092 -18.358 -7.664 1.00 79.50 125 THR A CA 1
ATOM 960 C C . THR A 1 125 ? -7.270 -17.503 -7.185 1.00 79.50 125 THR A C 1
ATOM 962 O O . THR A 1 125 ? -7.216 -16.275 -7.264 1.00 79.50 125 THR A O 1
ATOM 965 N N . PRO A 1 126 ? -8.358 -18.118 -6.686 1.00 74.75 126 PRO A N 1
ATOM 966 C CA . PRO A 1 126 ? -9.475 -17.365 -6.140 1.00 74.75 126 PRO A CA 1
ATOM 967 C C . PRO A 1 126 ? -9.026 -16.539 -4.932 1.00 74.75 126 PRO A C 1
ATOM 969 O O . PRO A 1 126 ? -8.533 -17.087 -3.948 1.00 74.75 126 PRO A O 1
ATOM 972 N N . HIS A 1 127 ? -9.233 -15.228 -4.999 1.00 83.44 127 HIS A N 1
ATOM 973 C CA . HIS A 1 127 ? -9.051 -14.333 -3.858 1.00 83.44 127 HIS A CA 1
ATOM 974 C C . HIS A 1 127 ? -10.200 -14.476 -2.858 1.00 83.44 127 HIS A C 1
ATOM 976 O O . HIS A 1 127 ? -11.340 -14.754 -3.250 1.00 83.44 127 HIS A O 1
ATOM 982 N N . ALA A 1 128 ? -9.910 -14.246 -1.580 1.00 86.56 128 ALA A N 1
ATOM 983 C CA . ALA A 1 128 ? -10.926 -14.209 -0.543 1.00 86.56 128 ALA A CA 1
ATOM 984 C C . ALA A 1 128 ? -11.779 -12.939 -0.679 1.00 86.56 128 ALA A C 1
ATOM 986 O O . ALA A 1 128 ? -11.299 -11.883 -1.095 1.00 86.56 128 ALA A O 1
ATOM 987 N N . ASP A 1 129 ? -13.061 -13.042 -0.334 1.00 90.31 129 ASP A N 1
ATOM 988 C CA . ASP A 1 129 ? -13.931 -11.878 -0.159 1.00 90.31 129 ASP A CA 1
ATOM 989 C C . ASP A 1 129 ? -13.561 -11.169 1.153 1.00 90.31 129 ASP A C 1
ATOM 991 O O . ASP A 1 129 ? -13.479 -11.818 2.194 1.00 90.31 129 ASP A O 1
ATOM 995 N N . GLY A 1 130 ? -13.318 -9.857 1.093 1.00 92.94 130 GLY A N 1
ATOM 996 C CA . GLY A 1 130 ? -13.019 -9.022 2.259 1.00 92.94 130 GLY A CA 1
ATOM 997 C C . GLY A 1 130 ? -14.014 -7.892 2.490 1.00 92.94 130 GLY A C 1
ATOM 998 O O . GLY A 1 130 ? -13.707 -6.938 3.207 1.00 92.94 130 GLY A O 1
ATOM 999 N N . GLU A 1 131 ? -15.185 -7.919 1.854 1.00 94.81 131 GLU A N 1
ATOM 1000 C CA . GLU A 1 131 ? -16.171 -6.842 1.967 1.00 94.81 131 GLU A CA 1
ATOM 1001 C C . GLU A 1 131 ? -16.697 -6.662 3.396 1.00 94.81 131 GLU A C 1
ATOM 1003 O O . GLU A 1 131 ? -16.991 -5.540 3.824 1.00 94.81 131 GLU A O 1
ATOM 1008 N N . ALA A 1 132 ? -16.843 -7.756 4.149 1.00 94.75 132 ALA A N 1
ATOM 1009 C CA . ALA A 1 132 ? -17.277 -7.707 5.542 1.00 94.75 132 ALA A CA 1
ATOM 1010 C C . ALA A 1 132 ? -16.244 -6.976 6.413 1.00 94.75 132 ALA A C 1
ATOM 1012 O O . ALA A 1 132 ? -16.584 -6.037 7.136 1.00 94.75 132 ALA A O 1
ATOM 1013 N N . GLU A 1 133 ? -14.976 -7.343 6.276 1.00 96.44 133 GLU A N 1
ATOM 1014 C CA . GLU A 1 133 ? -13.846 -6.728 6.957 1.00 96.44 133 GLU A CA 1
ATOM 1015 C C . GLU A 1 133 ? -13.684 -5.258 6.559 1.00 96.44 133 GLU A C 1
ATOM 1017 O O . GLU A 1 133 ? -13.510 -4.395 7.424 1.00 96.44 133 GLU A O 1
ATOM 1022 N N . ALA A 1 134 ? -13.807 -4.946 5.266 1.00 96.62 134 ALA A N 1
ATOM 1023 C CA . ALA A 1 134 ? -13.753 -3.576 4.769 1.00 96.62 134 ALA A CA 1
ATOM 1024 C C . ALA A 1 134 ? -14.836 -2.703 5.419 1.00 96.62 134 ALA A C 1
ATOM 1026 O O . ALA A 1 134 ? -14.544 -1.607 5.899 1.00 96.62 134 ALA A O 1
ATOM 1027 N N . ARG A 1 135 ? -16.074 -3.208 5.525 1.00 96.50 135 ARG A N 1
ATOM 1028 C CA . 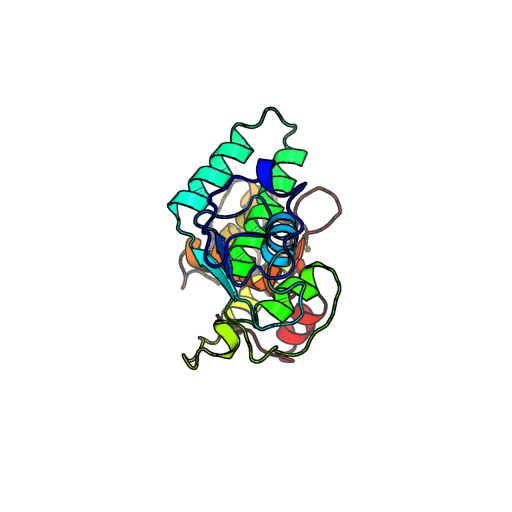ARG A 1 135 ? -17.177 -2.501 6.198 1.00 96.50 135 ARG A CA 1
ATOM 1029 C C . ARG A 1 135 ? -16.908 -2.265 7.686 1.00 96.50 135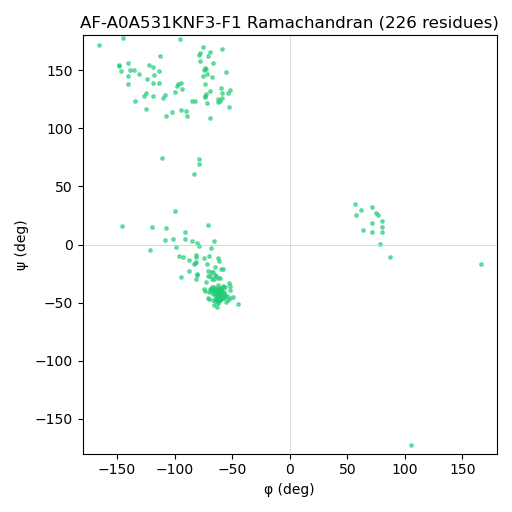 ARG A C 1
ATOM 1031 O O . ARG A 1 135 ? -17.222 -1.180 8.175 1.00 96.50 135 ARG A O 1
ATOM 1038 N N . ILE A 1 136 ? -16.291 -3.219 8.388 1.00 97.81 136 ILE A N 1
ATOM 1039 C CA . ILE A 1 136 ? -15.871 -3.043 9.791 1.00 97.81 136 ILE A CA 1
ATOM 1040 C C . ILE A 1 136 ? -14.860 -1.892 9.909 1.00 97.81 136 ILE A C 1
ATOM 1042 O O . ILE A 1 136 ? -15.026 -0.997 10.743 1.00 97.81 136 ILE A O 1
ATOM 1046 N N . VAL A 1 137 ? -13.849 -1.871 9.036 1.00 97.81 137 VAL A N 1
ATOM 1047 C CA . VAL A 1 137 ? -12.835 -0.805 8.998 1.00 97.81 137 VAL A CA 1
ATOM 1048 C C . VAL A 1 137 ? -13.472 0.552 8.691 1.00 97.81 137 VAL A C 1
ATOM 1050 O O . VAL A 1 137 ? -13.214 1.523 9.404 1.00 97.81 137 VAL A O 1
ATOM 1053 N N . PHE A 1 138 ? -14.342 0.635 7.681 1.00 97.62 138 PHE A N 1
ATOM 1054 C CA . PHE A 1 138 ? -15.026 1.878 7.316 1.00 97.62 138 PHE A CA 1
ATOM 1055 C C . PHE A 1 138 ? -15.910 2.403 8.445 1.00 97.62 138 PHE A C 1
ATOM 1057 O O . PHE A 1 138 ? -15.882 3.598 8.735 1.00 97.62 138 PHE A O 1
ATOM 1064 N N . ALA A 1 139 ? -16.647 1.525 9.130 1.00 97.44 139 ALA A N 1
ATOM 1065 C CA . ALA A 1 139 ? -17.466 1.911 10.270 1.00 97.44 139 ALA A CA 1
ATOM 1066 C C . ALA A 1 139 ? -16.612 2.504 11.401 1.00 97.44 139 ALA A C 1
ATOM 1068 O O . ALA A 1 139 ? -16.967 3.543 11.958 1.00 97.44 139 ALA A O 1
ATOM 1069 N N . ALA A 1 140 ? -15.474 1.882 11.730 1.00 97.81 140 ALA A N 1
ATOM 1070 C CA . ALA A 1 140 ? -14.539 2.415 12.721 1.00 97.81 140 ALA A CA 1
ATOM 1071 C C . ALA A 1 140 ? -13.940 3.767 12.290 1.00 97.81 140 ALA A C 1
ATOM 1073 O O . ALA A 1 140 ? -13.898 4.706 13.085 1.00 97.81 140 ALA A O 1
ATOM 1074 N N . ILE A 1 141 ? -13.524 3.914 11.031 1.00 96.50 141 ILE A N 1
ATOM 1075 C CA . ILE A 1 141 ? -12.974 5.175 10.505 1.00 96.50 141 ILE A CA 1
ATOM 1076 C C . ILE A 1 141 ? -14.016 6.302 10.562 1.00 96.50 141 ILE A C 1
ATOM 1078 O O . ILE A 1 141 ? -13.724 7.385 11.073 1.00 96.50 141 ILE A O 1
ATOM 1082 N N . ALA A 1 142 ? -15.250 6.035 10.128 1.00 95.81 142 ALA A N 1
ATOM 1083 C CA . ALA A 1 142 ? -16.337 7.009 10.161 1.00 95.81 142 ALA A CA 1
ATOM 1084 C C . ALA A 1 142 ? -16.702 7.425 11.598 1.00 95.81 142 ALA A C 1
ATOM 1086 O O . ALA A 1 142 ? -16.790 8.614 11.897 1.00 95.81 142 ALA A O 1
ATOM 1087 N N . GLN A 1 143 ? -16.854 6.463 12.517 1.00 96.56 143 GLN A N 1
ATOM 1088 C CA . GLN A 1 143 ? -17.210 6.736 13.920 1.00 96.56 143 GLN A CA 1
ATOM 1089 C C . GLN A 1 143 ? -16.101 7.453 14.700 1.00 96.56 143 GLN A C 1
ATOM 1091 O O . GLN A 1 143 ? -16.379 8.143 15.677 1.00 96.56 143 GLN A O 1
ATOM 1096 N N . THR A 1 144 ? -14.848 7.319 14.261 1.00 94.94 144 THR A N 1
ATOM 1097 C CA . THR A 1 144 ? -13.706 8.048 14.831 1.00 94.94 144 THR A CA 1
ATOM 1098 C C . THR A 1 144 ? -13.427 9.379 14.123 1.00 94.94 144 THR A C 1
ATOM 1100 O O . THR A 1 144 ? -12.468 10.074 14.462 1.00 94.94 144 THR A O 1
ATOM 1103 N N . GLY A 1 145 ? -14.281 9.771 13.173 1.00 92.31 145 GLY A N 1
ATOM 1104 C CA . GLY A 1 145 ? -14.254 11.081 12.529 1.00 92.31 145 GLY A CA 1
ATOM 1105 C C . GLY A 1 145 ? -13.163 11.263 11.476 1.00 92.31 145 GLY A C 1
ATOM 1106 O O . GLY A 1 145 ? -12.749 12.400 11.271 1.00 92.31 145 GLY A O 1
ATOM 1107 N N . GLU A 1 146 ? -12.684 10.183 10.846 1.00 92.88 146 GLU A N 1
ATOM 1108 C CA . GLU A 1 146 ? -11.718 10.215 9.726 1.00 92.88 146 GLU A CA 1
ATOM 1109 C C . GLU A 1 146 ? -10.395 10.954 10.048 1.00 92.88 146 GLU A C 1
ATOM 1111 O O . GLU A 1 146 ? -9.816 11.645 9.215 1.00 92.88 146 GLU A O 1
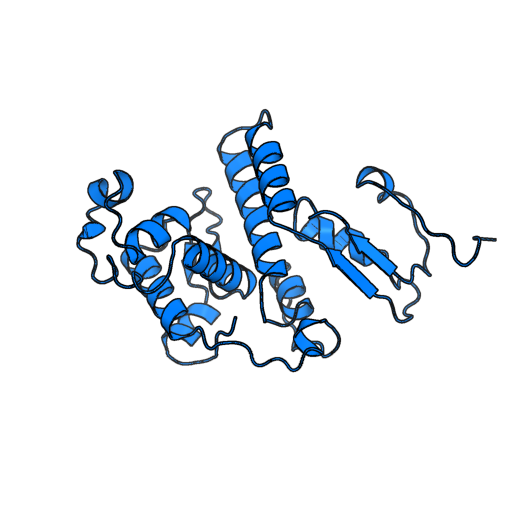ATOM 1116 N N . ARG A 1 147 ? -9.913 10.850 11.298 1.00 89.06 147 ARG A N 1
ATOM 1117 C CA . ARG A 1 147 ? -8.726 11.588 11.800 1.00 89.06 147 ARG A CA 1
ATOM 1118 C C . ARG A 1 147 ? -7.597 10.707 12.323 1.00 89.06 147 ARG A C 1
ATOM 1120 O O . ARG A 1 147 ? -6.550 11.211 12.726 1.00 89.06 147 ARG A O 1
ATOM 1127 N N . PHE A 1 148 ? -7.810 9.397 12.375 1.00 91.38 148 PHE A N 1
ATOM 1128 C CA . PHE A 1 148 ? -6.922 8.466 13.064 1.00 91.38 148 PHE A CA 1
ATOM 1129 C C . PHE A 1 148 ? -6.226 7.530 12.088 1.00 91.38 148 PHE A C 1
ATOM 1131 O O . PHE A 1 148 ? -6.835 7.042 11.141 1.00 91.38 148 PHE A O 1
ATOM 1138 N N . GLY A 1 149 ? -4.939 7.283 12.330 1.00 90.94 149 GLY A N 1
ATOM 1139 C CA . GLY A 1 149 ? -4.152 6.339 11.542 1.00 90.94 149 GLY A CA 1
ATOM 1140 C C . GLY A 1 149 ? -4.464 4.879 11.879 1.00 90.94 149 GLY A C 1
ATOM 1141 O O . GLY A 1 149 ? -5.096 4.574 12.895 1.00 90.94 149 GLY A O 1
ATOM 1142 N N . ALA A 1 150 ? -3.942 3.972 11.050 1.00 92.19 150 ALA A N 1
ATOM 1143 C CA . ALA A 1 150 ? -4.228 2.536 11.092 1.00 92.19 150 ALA A CA 1
ATOM 1144 C C . ALA A 1 150 ? -4.097 1.915 12.490 1.00 92.19 150 ALA A C 1
ATOM 1146 O O . ALA A 1 150 ? -4.989 1.197 12.919 1.00 92.19 150 ALA A O 1
ATOM 1147 N N . GLY A 1 151 ? -3.030 2.225 13.237 1.00 93.00 151 GLY A N 1
ATOM 1148 C CA . GLY A 1 151 ? -2.812 1.642 14.567 1.00 93.00 151 GLY A CA 1
ATOM 1149 C C . GLY A 1 151 ? -3.964 1.891 15.547 1.00 93.00 151 GLY A C 1
ATOM 1150 O O . GLY A 1 151 ? -4.366 0.978 16.258 1.00 93.00 151 GLY A O 1
ATOM 1151 N N . HIS A 1 152 ? -4.538 3.096 15.536 1.00 95.38 152 HIS A N 1
ATOM 1152 C CA . HIS A 1 152 ? -5.666 3.442 16.405 1.00 95.38 152 HIS A CA 1
ATOM 1153 C C . HIS A 1 152 ? -6.971 2.806 15.927 1.00 95.38 152 HIS A C 1
ATOM 1155 O O . HIS A 1 152 ? -7.761 2.348 16.744 1.00 95.38 152 HIS A O 1
ATOM 1161 N N . ILE A 1 153 ? -7.187 2.742 14.610 1.00 97.00 153 ILE A N 1
ATOM 1162 C CA . ILE A 1 153 ? -8.344 2.041 14.038 1.00 97.00 153 ILE A CA 1
ATOM 1163 C C . ILE A 1 153 ? -8.309 0.558 14.414 1.00 97.00 153 ILE A C 1
ATOM 1165 O O . ILE A 1 153 ? -9.329 0.023 14.835 1.00 97.00 153 ILE A O 1
ATOM 1169 N N . VAL A 1 154 ? -7.132 -0.073 14.342 1.00 97.50 154 VAL A N 1
ATOM 1170 C CA . VAL A 1 154 ? -6.921 -1.472 14.737 1.00 97.50 154 VAL A CA 1
ATOM 1171 C C . VAL A 1 154 ? -7.210 -1.691 16.222 1.00 97.50 154 VAL A C 1
ATOM 1173 O O . VAL A 1 154 ? -7.890 -2.654 16.561 1.00 97.50 154 VAL A O 1
ATOM 1176 N N . ASP A 1 155 ? -6.760 -0.794 17.104 1.00 97.81 155 ASP A N 1
ATOM 1177 C CA . ASP A 1 155 ? -7.095 -0.874 18.532 1.00 97.81 155 ASP A CA 1
ATOM 1178 C C . ASP A 1 155 ? -8.612 -0.802 18.764 1.00 97.81 155 ASP A C 1
ATOM 1180 O O . ASP A 1 155 ? -9.145 -1.575 19.557 1.00 97.81 155 ASP A O 1
ATOM 1184 N N . VAL A 1 156 ? -9.327 0.068 18.040 1.00 98.25 156 VAL A N 1
ATOM 1185 C CA . VAL A 1 156 ? -10.792 0.160 18.139 1.00 98.25 156 VAL A CA 1
ATOM 1186 C C . VAL A 1 156 ? -11.455 -1.143 17.691 1.00 98.25 156 VAL A C 1
ATOM 1188 O O . VAL A 1 156 ? -12.219 -1.715 18.465 1.00 98.25 156 VAL A O 1
ATOM 1191 N N . VAL A 1 157 ? -11.154 -1.656 16.493 1.00 98.31 157 VAL A N 1
ATOM 1192 C CA . VAL A 1 157 ? -11.821 -2.877 15.995 1.00 98.31 157 VAL A CA 1
ATOM 1193 C C . VAL A 1 157 ? -11.479 -4.117 16.821 1.00 98.31 157 VAL A C 1
ATOM 1195 O O . VAL A 1 157 ? -12.320 -5.001 16.950 1.00 98.31 157 VAL A O 1
ATOM 1198 N N . LEU A 1 158 ? -10.294 -4.181 17.431 1.00 98.19 158 LEU A N 1
ATOM 1199 C CA . LEU A 1 158 ? -9.915 -5.278 18.329 1.00 98.19 158 LEU A CA 1
ATOM 1200 C C . LEU A 1 158 ? -10.451 -5.127 19.755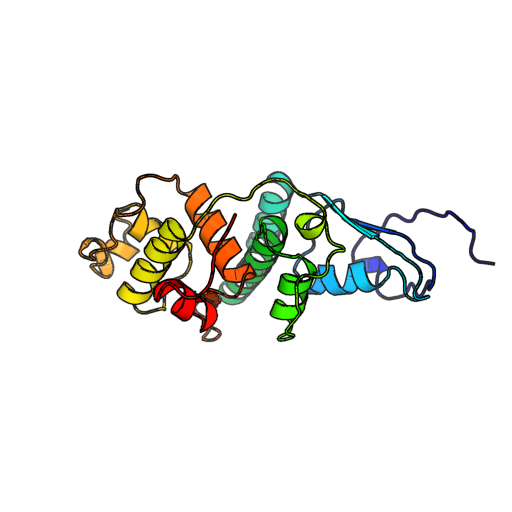 1.00 98.19 158 LEU A C 1
ATOM 1202 O O . LEU A 1 158 ? -10.359 -6.070 20.534 1.00 98.19 158 LEU A O 1
ATOM 1206 N N . GLY A 1 159 ? -11.004 -3.968 20.112 1.00 97.44 159 GLY A N 1
ATOM 1207 C CA . GLY A 1 159 ? -11.483 -3.728 21.471 1.00 97.44 159 GLY A CA 1
ATOM 1208 C C . GLY A 1 159 ? -10.350 -3.485 22.474 1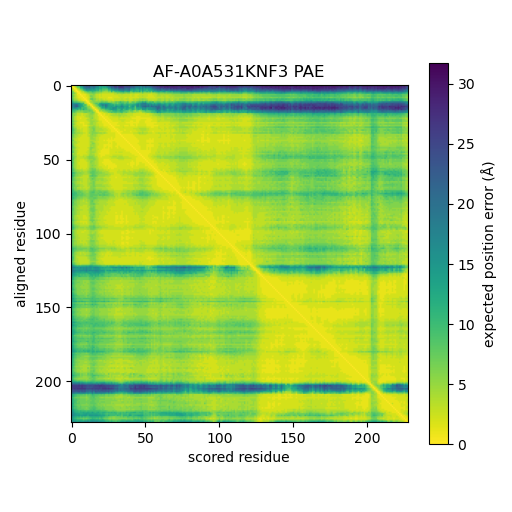.00 97.44 159 GLY A C 1
ATOM 1209 O O . GLY A 1 159 ? -10.489 -3.788 23.656 1.00 97.44 159 GLY A O 1
ATOM 1210 N N . HIS A 1 160 ? -9.204 -2.967 22.027 1.00 97.94 160 HIS A N 1
ATOM 1211 C CA . HIS A 1 160 ? -8.086 -2.641 22.906 1.00 97.94 160 HIS A CA 1
ATOM 1212 C C . HIS A 1 160 ? -8.280 -1.273 23.567 1.00 97.94 160 HIS A C 1
ATOM 1214 O O . HIS A 1 160 ? -8.359 -0.236 22.905 1.00 97.94 160 HIS A O 1
ATOM 1220 N N . GLU A 1 161 ? -8.261 -1.251 24.895 1.00 97.12 161 GLU A N 1
ATOM 1221 C CA . GLU A 1 161 ? -8.367 -0.031 25.699 1.00 97.12 161 GLU A CA 1
ATOM 1222 C C . GLU A 1 161 ? -7.013 0.675 25.861 1.00 97.12 161 GLU A C 1
ATOM 1224 O O . GLU A 1 161 ? -6.496 0.850 26.963 1.00 97.12 161 GLU A O 1
ATOM 1229 N N . SER A 1 162 ? -6.403 1.094 24.749 1.00 96.19 162 SER A N 1
ATOM 1230 C CA . SER A 1 162 ? -5.206 1.933 24.826 1.00 96.19 162 SER A CA 1
ATOM 1231 C C . SER A 1 162 ? -5.538 3.309 25.420 1.00 96.19 162 SER A C 1
ATOM 1233 O O . SER A 1 162 ? -6.666 3.801 25.317 1.00 96.19 162 SER A O 1
ATOM 1235 N N . GLU A 1 163 ? -4.542 3.984 26.001 1.00 95.81 163 GLU A N 1
ATOM 1236 C CA . GLU A 1 163 ? -4.715 5.325 26.582 1.00 95.81 163 GLU A CA 1
ATOM 1237 C C . GLU A 1 163 ? -5.371 6.300 25.585 1.00 95.81 163 GLU A C 1
ATOM 1239 O O . GLU A 1 163 ? -6.273 7.062 25.933 1.00 95.81 163 GLU A O 1
ATOM 1244 N N . LYS A 1 164 ? -4.992 6.215 24.299 1.00 93.50 164 LYS A N 1
ATOM 1245 C CA . LYS A 1 164 ? -5.568 7.038 23.224 1.00 93.50 164 LYS A CA 1
ATOM 1246 C C . LYS A 1 164 ? -7.044 6.743 22.963 1.00 93.50 164 LYS A C 1
ATOM 1248 O O . LYS A 1 164 ? -7.774 7.685 22.638 1.00 93.50 164 LYS A O 1
ATOM 1253 N N . VAL A 1 165 ? -7.461 5.478 23.062 1.00 97.62 165 VAL A N 1
ATOM 1254 C CA . VAL A 1 165 ? -8.852 5.029 22.891 1.00 97.62 165 VAL A CA 1
ATOM 1255 C C . VAL A 1 165 ? -9.706 5.503 24.064 1.00 97.62 165 VAL A C 1
ATOM 1257 O O . VAL A 1 165 ? -10.772 6.088 23.851 1.00 97.62 165 VAL A O 1
ATOM 1260 N N . LEU A 1 166 ? -9.223 5.318 25.296 1.00 97.56 166 LEU A N 1
ATOM 1261 C CA . LEU A 1 166 ? -9.921 5.742 26.510 1.00 97.56 166 LEU A CA 1
ATOM 1262 C C . LEU A 1 166 ? -10.080 7.264 26.570 1.00 97.56 166 LEU A C 1
ATOM 1264 O O . LEU A 1 166 ? -11.198 7.746 26.744 1.00 97.56 166 LEU A O 1
ATOM 1268 N N . ALA A 1 167 ? -9.009 8.019 26.302 1.00 96.69 167 ALA A N 1
ATOM 1269 C CA . ALA A 1 167 ? -9.014 9.485 26.320 1.00 96.69 167 ALA A CA 1
ATOM 1270 C C . ALA A 1 167 ? -10.035 10.122 25.358 1.00 96.69 167 ALA A C 1
ATOM 1272 O O . ALA A 1 167 ? -10.416 11.277 25.526 1.00 96.69 167 ALA A O 1
ATOM 1273 N N . ARG A 1 168 ? -10.474 9.383 24.333 1.00 96.25 168 ARG A N 1
ATOM 1274 C CA . ARG A 1 168 ? -11.441 9.842 23.322 1.00 96.25 168 ARG A CA 1
ATOM 1275 C C . ARG A 1 168 ? -12.808 9.185 23.458 1.00 96.25 168 ARG A C 1
ATOM 1277 O O . ARG A 1 168 ? -13.679 9.423 22.632 1.00 96.25 168 ARG A O 1
ATOM 1284 N N . ASN A 1 169 ? -13.003 8.363 24.487 1.00 97.38 169 ASN A N 1
ATOM 1285 C CA . ASN A 1 169 ? -14.203 7.555 24.691 1.00 97.38 169 ASN A CA 1
ATOM 1286 C C . ASN A 1 169 ? -14.517 6.592 23.532 1.00 97.38 169 ASN A C 1
ATOM 1288 O O . ASN A 1 169 ? -15.664 6.188 23.353 1.00 97.38 169 ASN A O 1
ATOM 1292 N N . HIS A 1 170 ? -13.507 6.183 22.758 1.00 98.25 170 HIS A N 1
ATOM 1293 C CA . HIS A 1 170 ? -13.719 5.297 21.612 1.00 98.25 170 HIS A CA 1
ATOM 1294 C C . HIS A 1 170 ? -14.054 3.851 22.013 1.00 98.25 170 HIS A C 1
ATOM 1296 O O . HIS A 1 170 ? -14.617 3.119 21.208 1.00 98.25 170 HIS A O 1
ATOM 1302 N N . HIS A 1 171 ? -13.794 3.471 23.267 1.00 97.94 171 HIS A N 1
ATOM 1303 C CA . HIS A 1 171 ? -14.260 2.215 23.869 1.00 97.94 171 HIS A CA 1
ATOM 1304 C C . HIS A 1 171 ? -15.797 2.095 23.920 1.00 97.94 171 HIS A C 1
ATOM 1306 O O . HIS A 1 171 ? -16.328 1.017 24.153 1.00 97.94 171 HIS A O 1
ATOM 1312 N N . ARG A 1 172 ? -16.527 3.201 23.709 1.00 97.69 172 ARG A N 1
ATOM 1313 C CA . ARG A 1 172 ? -18.001 3.244 23.705 1.00 97.69 172 ARG A CA 1
ATOM 1314 C C . ARG A 1 172 ? -18.613 3.215 22.305 1.00 97.69 172 ARG A C 1
ATOM 1316 O O . ARG A 1 172 ? -19.832 3.286 22.179 1.00 97.69 172 ARG A O 1
ATOM 1323 N N . LEU A 1 173 ? -17.788 3.198 21.259 1.00 97.88 173 LEU A N 1
ATOM 1324 C CA . LEU A 1 173 ? -18.259 3.189 19.876 1.00 97.88 173 LEU A CA 1
ATOM 1325 C C . LEU A 1 173 ? -18.854 1.827 19.517 1.00 97.88 173 LEU A C 1
ATOM 1327 O O . LEU A 1 173 ? -18.404 0.798 20.012 1.00 97.88 173 LEU A O 1
ATOM 1331 N N . ALA A 1 174 ? -19.818 1.813 18.597 1.00 97.75 174 ALA A N 1
ATOM 1332 C CA . ALA A 1 174 ? -20.428 0.570 18.126 1.00 97.75 174 ALA A CA 1
ATOM 1333 C C . ALA A 1 174 ? -19.419 -0.333 17.396 1.00 97.75 174 ALA A C 1
ATOM 1335 O O . ALA A 1 174 ? -19.574 -1.548 17.407 1.00 97.75 174 ALA A O 1
ATOM 1336 N N . SER A 1 175 ? -18.378 0.251 16.791 1.00 97.06 175 SER A N 1
ATOM 1337 C CA . SER A 1 175 ? -17.283 -0.494 16.153 1.00 97.06 175 SER A CA 1
ATOM 1338 C C . SER A 1 175 ? -16.235 -1.042 17.131 1.00 97.06 175 SER A C 1
ATOM 1340 O O . SER A 1 175 ? -15.254 -1.644 16.695 1.00 97.06 175 SER A O 1
ATOM 1342 N N . PHE A 1 176 ? -16.366 -0.797 18.438 1.00 98.31 176 PHE A N 1
ATOM 1343 C CA . PHE A 1 176 ? -15.378 -1.261 19.406 1.00 98.31 176 PHE A CA 1
ATOM 1344 C C . PHE A 1 176 ? -15.471 -2.780 19.592 1.00 98.31 176 PHE A C 1
ATOM 1346 O O . PHE A 1 176 ? -16.526 -3.305 19.941 1.00 98.31 176 PHE A O 1
ATOM 1353 N N . GLY A 1 177 ? -14.373 -3.498 19.342 1.00 97.75 177 GLY A N 1
ATOM 1354 C CA . GLY A 1 177 ? -14.322 -4.958 19.481 1.00 97.75 177 GLY A CA 1
ATOM 1355 C C . GLY A 1 177 ? -15.087 -5.745 18.409 1.00 97.75 177 GLY A C 1
ATOM 1356 O O . GLY A 1 177 ? -15.243 -6.957 18.537 1.00 97.75 177 GLY A O 1
ATOM 1357 N N . THR A 1 178 ? -15.554 -5.110 17.329 1.00 97.94 178 THR A N 1
ATOM 1358 C CA . THR A 1 178 ? -16.301 -5.807 16.262 1.00 97.94 178 THR A CA 1
ATOM 1359 C C . THR A 1 178 ? -15.422 -6.676 15.361 1.00 97.94 178 THR A C 1
ATOM 1361 O O . THR A 1 178 ? -15.935 -7.450 14.561 1.00 97.94 178 THR A O 1
ATOM 1364 N N . GLY A 1 179 ? -14.100 -6.538 15.460 1.00 96.88 179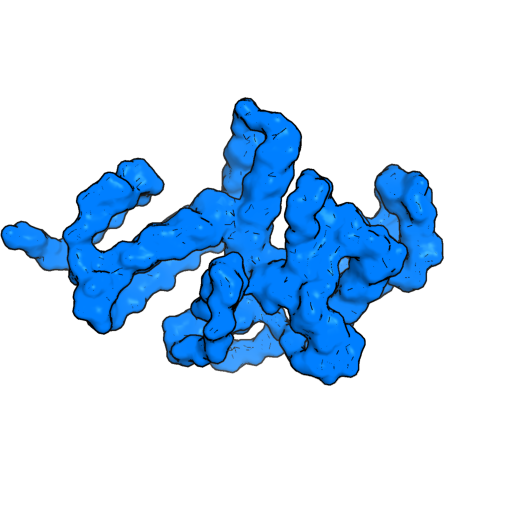 GLY A N 1
ATOM 1365 C CA . GLY A 1 179 ? -13.105 -7.214 14.632 1.00 96.88 179 GLY A CA 1
ATOM 1366 C C . GLY A 1 179 ? -12.314 -8.314 15.342 1.00 96.88 179 GLY A C 1
ATOM 1367 O O . GLY A 1 179 ? -11.296 -8.756 14.815 1.00 96.88 179 GLY A O 1
ATOM 1368 N N . VAL A 1 180 ? -12.750 -8.778 16.517 1.00 96.00 180 VAL A N 1
ATOM 1369 C CA . VAL A 1 180 ? -12.026 -9.787 17.326 1.00 96.00 180 VAL A CA 1
ATOM 1370 C C . VAL A 1 180 ? -11.858 -11.154 16.649 1.00 96.00 180 VAL A C 1
ATOM 1372 O O . VAL A 1 180 ? -11.079 -11.978 17.121 1.00 96.00 180 VAL A O 1
ATOM 1375 N N . ALA A 1 181 ? -12.559 -11.398 15.538 1.00 93.62 181 ALA A N 1
ATOM 1376 C CA . ALA A 1 181 ? -12.408 -12.609 14.731 1.00 93.62 181 ALA A CA 1
ATOM 1377 C C . ALA A 1 181 ? -11.016 -12.735 14.085 1.00 93.62 181 ALA A C 1
ATOM 1379 O O . ALA A 1 181 ? -10.556 -13.847 13.832 1.00 93.62 181 ALA A O 1
ATOM 1380 N N . HIS A 1 182 ? -10.336 -11.608 13.850 1.00 95.69 182 HIS A N 1
ATOM 1381 C CA . HIS A 1 182 ? -9.031 -11.562 13.195 1.00 95.69 182 HIS A CA 1
ATOM 1382 C C . HIS A 1 182 ? -7.963 -10.980 14.116 1.00 95.69 182 HIS A C 1
ATOM 1384 O O . HIS A 1 182 ? -8.234 -10.164 14.996 1.00 95.69 182 HIS A O 1
ATOM 1390 N N . LYS A 1 183 ? -6.712 -11.385 13.892 1.00 96.44 183 LYS A N 1
ATOM 1391 C CA . LYS A 1 183 ? -5.557 -10.865 14.631 1.00 96.44 183 LYS A CA 1
ATOM 1392 C C . LYS A 1 183 ? -5.141 -9.477 14.123 1.00 96.44 183 LYS A C 1
ATOM 1394 O O . LYS A 1 183 ? -5.518 -9.032 13.041 1.00 96.44 183 LYS A O 1
ATOM 1399 N N . LYS A 1 184 ? -4.326 -8.784 14.923 1.00 95.44 184 LYS A N 1
ATOM 1400 C CA . LYS A 1 184 ? -3.826 -7.425 14.649 1.00 95.44 184 LYS A CA 1
ATOM 1401 C C . LYS A 1 184 ? -3.134 -7.279 13.293 1.00 95.44 184 LYS A C 1
ATOM 1403 O O . LYS A 1 184 ? -3.360 -6.296 12.597 1.00 95.44 184 LYS A O 1
ATOM 1408 N N . ASP A 1 185 ? -2.288 -8.233 12.943 1.00 92.06 185 ASP A N 1
ATOM 1409 C CA . ASP A 1 185 ? -1.547 -8.305 11.684 1.00 92.06 185 ASP A CA 1
ATOM 1410 C C . ASP A 1 185 ? -2.469 -8.396 10.461 1.00 92.06 185 ASP A C 1
ATOM 1412 O O . ASP A 1 185 ? -2.234 -7.696 9.474 1.00 92.06 185 ASP A O 1
ATOM 1416 N N . VAL A 1 186 ? -3.560 -9.162 10.558 1.00 93.88 186 VAL A N 1
ATOM 1417 C CA . VAL A 1 186 ? -4.583 -9.258 9.503 1.00 93.88 186 VAL A CA 1
ATOM 1418 C C . VAL A 1 186 ? -5.249 -7.901 9.272 1.00 93.88 186 VAL A C 1
ATOM 1420 O O . VAL A 1 186 ? -5.275 -7.418 8.143 1.00 93.88 186 VAL A O 1
ATOM 1423 N N . TRP A 1 187 ? -5.700 -7.222 10.332 1.00 96.38 187 TRP A N 1
ATOM 1424 C CA . TRP A 1 187 ? -6.296 -5.885 10.200 1.00 96.38 187 TRP A CA 1
ATOM 1425 C C . TRP A 1 187 ? -5.318 -4.848 9.651 1.00 96.38 187 TRP A C 1
ATOM 1427 O O . TRP A 1 187 ? -5.692 -4.006 8.836 1.00 96.38 187 TRP A O 1
ATOM 1437 N N . GLN A 1 188 ? -4.055 -4.911 10.072 1.00 93.94 188 GLN A N 1
ATOM 1438 C CA . GLN A 1 188 ? -3.019 -4.038 9.534 1.00 93.94 188 GLN A CA 1
ATOM 1439 C C . GLN A 1 188 ? -2.798 -4.274 8.034 1.00 93.94 188 GLN A C 1
ATOM 1441 O O . GLN A 1 188 ? -2.648 -3.296 7.304 1.00 93.94 188 GLN A O 1
ATOM 1446 N N . SER A 1 189 ? -2.796 -5.530 7.570 1.00 92.69 189 SER A N 1
ATOM 1447 C CA . SER A 1 189 ? -2.697 -5.841 6.137 1.00 92.69 189 SER A CA 1
ATOM 1448 C C . SER A 1 189 ? -3.930 -5.375 5.368 1.00 92.69 189 SER A C 1
ATOM 1450 O O . SER A 1 189 ? -3.788 -4.644 4.392 1.00 92.69 189 SER A O 1
ATOM 1452 N N . LEU A 1 190 ? -5.138 -5.678 5.850 1.00 95.06 190 LEU A N 1
ATOM 1453 C CA . LEU A 1 190 ? -6.386 -5.242 5.215 1.00 95.06 190 LEU A CA 1
ATOM 1454 C C . LEU A 1 190 ? -6.442 -3.719 5.051 1.00 95.06 190 LEU A C 1
ATOM 1456 O O . LEU A 1 190 ? -6.762 -3.231 3.973 1.00 95.06 190 LEU A O 1
ATOM 1460 N N . ILE A 1 191 ? -6.059 -2.949 6.076 1.00 95.25 191 ILE A N 1
ATOM 1461 C CA . ILE A 1 191 ? -6.003 -1.483 5.975 1.00 95.25 191 ILE A CA 1
ATOM 1462 C C . ILE A 1 191 ? -4.984 -1.035 4.918 1.00 95.25 191 ILE A C 1
ATOM 1464 O O . ILE A 1 191 ? -5.304 -0.160 4.115 1.00 95.25 191 ILE A O 1
ATOM 1468 N N . ARG A 1 192 ? -3.782 -1.632 4.870 1.00 93.06 192 ARG A N 1
ATOM 1469 C CA . ARG A 1 192 ? -2.785 -1.314 3.828 1.00 93.06 192 ARG A CA 1
ATOM 1470 C C . ARG A 1 192 ? -3.311 -1.613 2.428 1.00 93.06 192 ARG A C 1
ATOM 1472 O O . ARG A 1 192 ? -3.131 -0.799 1.527 1.00 93.06 192 ARG A O 1
ATOM 1479 N N . GLN A 1 193 ? -3.990 -2.742 2.250 1.00 93.31 193 GLN A N 1
ATO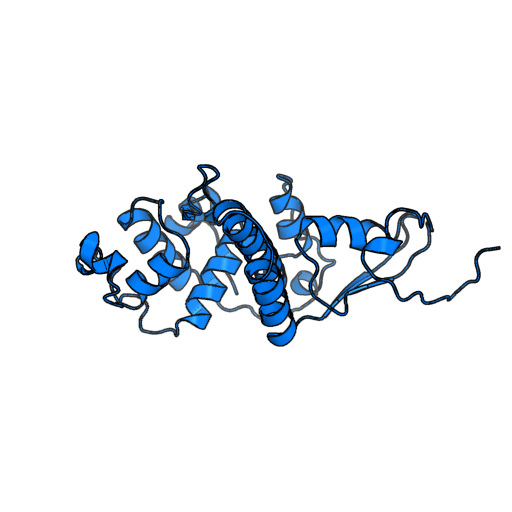M 1480 C CA . GLN A 1 193 ? -4.590 -3.128 0.976 1.00 93.31 193 GLN A CA 1
ATOM 1481 C C . GLN A 1 193 ? -5.760 -2.218 0.582 1.00 93.31 193 GLN A C 1
ATOM 1483 O O . GLN A 1 193 ? -5.904 -1.887 -0.592 1.00 93.31 193 GLN A O 1
ATOM 1488 N N . LEU A 1 194 ? -6.566 -1.753 1.542 1.00 94.62 194 LEU A N 1
ATOM 1489 C CA . LEU A 1 194 ? -7.628 -0.773 1.300 1.00 94.62 194 LEU A CA 1
ATOM 1490 C C . LEU A 1 194 ? -7.065 0.595 0.889 1.00 94.62 194 LEU A C 1
ATOM 1492 O O . LEU A 1 194 ? -7.639 1.245 0.015 1.00 94.62 194 LEU A O 1
ATOM 1496 N N . VAL A 1 195 ? -5.943 1.020 1.482 1.00 92.06 195 VAL A N 1
ATOM 1497 C CA . VAL A 1 195 ? -5.216 2.234 1.069 1.00 92.06 195 VAL A CA 1
ATOM 1498 C C . VAL A 1 195 ? -4.644 2.061 -0.336 1.00 92.06 195 VAL A C 1
ATOM 1500 O O . VAL A 1 195 ? -4.927 2.875 -1.210 1.00 92.06 195 VAL A O 1
ATOM 1503 N N . ALA A 1 196 ? -3.903 0.979 -0.588 1.00 89.19 196 ALA A N 1
ATOM 1504 C CA . ALA A 1 196 ? -3.330 0.698 -1.904 1.00 89.19 196 ALA A CA 1
ATOM 1505 C C . ALA A 1 196 ? -4.418 0.604 -2.987 1.00 89.19 196 ALA A C 1
ATOM 1507 O O . ALA A 1 196 ? -4.293 1.202 -4.048 1.00 89.19 196 ALA A O 1
ATOM 1508 N N . GLY A 1 197 ? -5.531 -0.068 -2.686 1.00 89.75 197 GLY A N 1
ATOM 1509 C CA . GLY A 1 197 ? -6.703 -0.193 -3.552 1.00 89.75 197 GLY A CA 1
ATOM 1510 C C . GLY A 1 197 ? -7.500 1.097 -3.766 1.00 89.75 197 GLY A C 1
ATOM 1511 O O . GLY A 1 197 ? -8.483 1.067 -4.510 1.00 89.75 197 GLY A O 1
ATOM 1512 N N . GLY A 1 198 ? -7.130 2.207 -3.118 1.00 89.62 198 GLY A N 1
ATOM 1513 C CA . GLY A 1 198 ? -7.811 3.497 -3.235 1.00 89.62 198 GLY A CA 1
ATOM 1514 C C . GLY A 1 198 ? -9.190 3.553 -2.572 1.00 89.62 198 GLY A C 1
ATOM 1515 O O . GLY A 1 198 ? -9.989 4.421 -2.907 1.00 89.62 198 GLY A O 1
ATOM 1516 N N . PHE A 1 199 ? -9.509 2.630 -1.658 1.00 93.88 199 PHE A N 1
ATOM 1517 C CA . PHE A 1 199 ? -10.730 2.705 -0.841 1.00 93.88 199 PHE A CA 1
ATOM 1518 C C . PHE A 1 199 ? -10.551 3.638 0.358 1.00 93.88 199 PHE A C 1
ATOM 1520 O O . PHE A 1 199 ? -11.514 4.249 0.823 1.00 93.88 199 PHE A O 1
ATOM 1527 N N . LEU A 1 200 ? -9.316 3.747 0.847 1.00 93.94 200 LEU A N 1
ATOM 1528 C CA . LEU A 1 200 ? -8.911 4.677 1.889 1.00 93.94 200 LEU A CA 1
ATOM 1529 C C . LEU A 1 200 ? -7.866 5.643 1.342 1.00 93.94 200 LEU A C 1
ATOM 1531 O O . LEU A 1 200 ? -7.021 5.263 0.534 1.00 93.94 200 LEU A O 1
ATOM 1535 N N . THR A 1 201 ? -7.895 6.877 1.825 1.00 89.38 201 THR A N 1
ATOM 1536 C CA . THR A 1 201 ? -6.851 7.874 1.583 1.00 89.38 201 THR A CA 1
ATOM 1537 C C . THR A 1 201 ? -6.141 8.208 2.888 1.00 89.38 201 THR A C 1
ATOM 1539 O O . THR A 1 201 ? -6.718 8.139 3.977 1.00 89.38 201 THR A O 1
ATOM 1542 N N . LEU A 1 202 ? -4.860 8.558 2.781 1.00 83.12 202 LEU A N 1
ATOM 1543 C CA . LEU A 1 202 ? -4.112 9.159 3.879 1.00 83.12 202 LEU A CA 1
ATOM 1544 C C . LEU A 1 202 ? -4.381 10.665 3.847 1.00 83.12 202 LEU A C 1
ATOM 1546 O O . LEU A 1 202 ? -4.163 11.306 2.821 1.00 83.12 202 LEU A O 1
ATOM 1550 N N . ASP A 1 203 ? -4.870 11.223 4.951 1.00 70.44 203 ASP A N 1
ATOM 1551 C CA . ASP A 1 203 ? -5.096 12.661 5.067 1.00 70.44 203 ASP A CA 1
ATOM 1552 C C . ASP A 1 203 ? -3.774 13.433 4.901 1.00 70.44 203 ASP A C 1
ATOM 1554 O O . ASP A 1 203 ? -2.803 13.235 5.643 1.00 70.44 203 ASP A O 1
ATOM 1558 N N . SER A 1 204 ? -3.768 14.347 3.930 1.00 51.12 204 SER A N 1
ATOM 1559 C CA . SER A 1 204 ? -2.691 15.285 3.611 1.00 51.12 204 SER A CA 1
ATOM 1560 C C . SER A 1 204 ? -2.499 16.396 4.657 1.00 51.12 204 SER A C 1
ATOM 1562 O O . SER A 1 204 ? -1.486 17.090 4.617 1.00 51.12 204 SER A O 1
ATOM 1564 N N . GLY A 1 205 ? -3.409 16.552 5.630 1.00 52.88 205 GLY A N 1
ATOM 1565 C CA . GLY A 1 205 ? -3.348 17.529 6.730 1.00 52.88 205 GLY A CA 1
ATOM 1566 C C . GLY A 1 205 ? -2.291 17.265 7.822 1.00 52.88 205 GLY A C 1
ATOM 1567 O O . GLY A 1 205 ? -2.389 17.808 8.924 1.00 52.88 205 GLY A O 1
ATOM 1568 N N . GLY A 1 206 ? -1.293 16.410 7.563 1.00 51.59 206 GLY A N 1
ATOM 1569 C CA . GLY A 1 206 ? -0.073 16.253 8.378 1.00 51.59 206 GLY A CA 1
ATOM 1570 C C . GLY A 1 206 ? -0.142 15.273 9.562 1.00 51.59 206 GLY A C 1
ATOM 1571 O O . GLY A 1 206 ? 0.890 14.904 10.135 1.00 51.59 206 GLY A O 1
ATOM 1572 N N . HIS A 1 207 ? -1.327 14.777 9.929 1.00 58.59 207 HIS A N 1
ATOM 1573 C CA . HIS A 1 207 ? -1.484 13.908 11.106 1.00 58.59 207 HIS A CA 1
ATOM 1574 C C . HIS A 1 207 ? -1.479 12.401 10.794 1.00 58.59 207 HIS A C 1
ATOM 1576 O O . HIS A 1 207 ? -1.356 11.601 11.722 1.00 58.59 207 HIS A O 1
ATOM 1582 N N . GLY A 1 208 ? -1.533 12.007 9.514 1.00 66.19 208 GLY A N 1
ATOM 1583 C CA . GLY A 1 208 ? -1.546 10.597 9.100 1.00 66.19 208 GLY A CA 1
ATOM 1584 C C . GLY A 1 208 ? -2.863 9.881 9.419 1.00 66.19 208 GLY A C 1
ATOM 1585 O O . GLY A 1 208 ? -2.851 8.701 9.770 1.00 66.19 208 GLY A O 1
ATOM 1586 N N . GLY A 1 209 ? -3.982 10.612 9.369 1.00 85.31 209 GLY A N 1
ATOM 1587 C CA . GLY A 1 209 ? -5.325 10.057 9.527 1.00 85.31 209 GLY A CA 1
ATOM 1588 C C . GLY A 1 209 ? -5.764 9.263 8.297 1.00 85.31 209 GLY A C 1
ATOM 1589 O O . GLY A 1 209 ? -5.305 9.534 7.190 1.00 85.31 209 GLY A O 1
ATOM 1590 N N . LEU A 1 210 ? -6.639 8.279 8.493 1.00 91.94 210 LEU A N 1
ATOM 1591 C CA . LEU A 1 210 ? -7.315 7.573 7.408 1.00 91.94 210 LEU A CA 1
ATOM 1592 C C . LEU A 1 210 ? -8.671 8.224 7.131 1.00 91.94 210 LEU A C 1
ATOM 1594 O O . LEU A 1 210 ? -9.447 8.447 8.063 1.00 91.94 210 LEU A O 1
ATOM 1598 N N . ALA A 1 211 ? -8.958 8.452 5.854 1.00 92.94 211 ALA A N 1
ATOM 1599 C CA . ALA A 1 211 ? -10.242 8.926 5.354 1.00 92.94 211 ALA A CA 1
ATOM 1600 C C . ALA A 1 211 ? -10.825 7.936 4.338 1.00 92.94 211 ALA A C 1
ATOM 1602 O O . ALA A 1 211 ? -10.095 7.165 3.709 1.00 92.94 211 ALA A O 1
ATOM 1603 N N . ILE A 1 212 ? -12.152 7.936 4.190 1.00 95.06 212 ILE A N 1
ATOM 1604 C CA . ILE A 1 212 ? -12.839 7.030 3.259 1.00 95.06 212 ILE A CA 1
ATOM 1605 C C . ILE A 1 212 ? -12.943 7.720 1.899 1.00 95.06 212 ILE A C 1
ATOM 1607 O O . ILE A 1 212 ? -13.639 8.734 1.754 1.00 95.06 212 ILE A O 1
ATOM 1611 N N . ALA A 1 213 ? -12.270 7.147 0.902 1.00 93.38 213 ALA A N 1
ATOM 1612 C CA . ALA A 1 213 ? -12.319 7.612 -0.478 1.00 93.38 213 ALA A CA 1
ATOM 1613 C C . ALA A 1 213 ? -13.695 7.343 -1.105 1.00 93.38 213 ALA A C 1
ATOM 1615 O O . ALA A 1 213 ? -14.474 6.538 -0.594 1.00 93.38 213 ALA A O 1
ATOM 1616 N N . GLU A 1 214 ? -13.986 7.959 -2.250 1.00 93.38 214 GLU A N 1
ATOM 1617 C CA . GLU A 1 214 ? -15.243 7.735 -2.982 1.00 93.38 214 GLU A CA 1
ATOM 1618 C C . GLU A 1 214 ? -15.491 6.244 -3.261 1.00 93.38 214 GLU A C 1
ATOM 1620 O O . GLU A 1 214 ? -16.523 5.709 -2.862 1.00 93.38 214 GLU A O 1
ATOM 1625 N N . LYS A 1 215 ? -14.475 5.536 -3.769 1.00 93.50 215 LYS A N 1
ATOM 1626 C CA . LYS A 1 215 ? -14.506 4.081 -3.993 1.00 93.50 215 LYS A CA 1
ATOM 1627 C C . LYS A 1 215 ? -14.823 3.277 -2.721 1.00 93.50 215 LYS A C 1
ATOM 1629 O O . LYS A 1 215 ? -15.516 2.265 -2.777 1.00 93.50 215 LYS A O 1
ATOM 1634 N N . GLY A 1 216 ? -14.324 3.717 -1.563 1.00 95.69 216 GLY A N 1
ATOM 1635 C CA . GLY A 1 216 ? -14.642 3.116 -0.263 1.00 95.69 216 GLY A CA 1
ATOM 1636 C C . GLY A 1 216 ? -16.089 3.363 0.162 1.00 95.69 216 GLY A C 1
ATOM 1637 O O . GLY A 1 216 ? -16.740 2.466 0.697 1.00 95.69 216 GLY A O 1
ATOM 1638 N N . ARG A 1 217 ? -16.625 4.557 -0.121 1.00 95.25 217 ARG A N 1
ATOM 1639 C CA . ARG A 1 217 ? -18.031 4.892 0.151 1.00 95.25 217 ARG A CA 1
ATOM 1640 C C . ARG A 1 217 ? -18.976 4.088 -0.733 1.00 95.25 217 ARG A C 1
ATOM 1642 O O . ARG A 1 217 ? -20.003 3.640 -0.234 1.00 95.25 217 ARG A O 1
ATOM 1649 N N . ASP A 1 218 ? -18.626 3.867 -1.994 1.00 95.44 218 ASP A N 1
ATOM 1650 C CA . ASP A 1 218 ? -19.402 3.008 -2.890 1.00 95.44 218 ASP A CA 1
ATOM 1651 C C . ASP A 1 218 ? -19.432 1.570 -2.365 1.00 95.44 218 ASP A C 1
ATOM 1653 O O . ASP A 1 218 ? -20.514 1.005 -2.182 1.00 95.44 218 ASP A O 1
ATOM 1657 N N . LEU A 1 219 ? -18.274 1.023 -1.971 1.00 95.50 219 LEU A N 1
ATOM 1658 C CA . LEU A 1 219 ? -18.199 -0.313 -1.377 1.00 95.50 219 LEU A CA 1
ATOM 1659 C C . LEU A 1 219 ? -19.052 -0.425 -0.103 1.00 95.50 219 LEU A C 1
ATOM 1661 O O . LEU A 1 219 ? -19.775 -1.404 0.087 1.00 95.50 219 LEU A O 1
ATOM 1665 N N . ALA A 1 220 ? -19.035 0.603 0.749 1.00 93.56 220 ALA A N 1
ATOM 1666 C CA . ALA A 1 220 ? -19.873 0.657 1.945 1.00 93.56 220 ALA A CA 1
ATOM 1667 C C . ALA A 1 220 ? -21.384 0.648 1.628 1.00 93.56 220 ALA A C 1
ATOM 1669 O O . ALA A 1 220 ? -22.167 0.138 2.428 1.00 93.56 220 ALA A O 1
ATOM 1670 N N . ARG A 1 221 ? -21.799 1.162 0.460 1.00 93.44 221 ARG A N 1
ATOM 1671 C CA . ARG A 1 221 ? -23.185 1.105 -0.045 1.00 93.44 221 ARG A CA 1
ATOM 1672 C C . ARG A 1 221 ? -23.515 -0.202 -0.783 1.00 93.44 221 ARG A C 1
ATOM 1674 O O . ARG A 1 221 ? -24.624 -0.333 -1.295 1.00 93.44 221 ARG A O 1
ATOM 1681 N N . GLY A 1 222 ? -22.583 -1.153 -0.854 1.00 91.81 222 GLY A N 1
ATOM 1682 C CA . GLY A 1 222 ? -22.741 -2.399 -1.611 1.00 91.81 222 GLY A CA 1
ATOM 1683 C C . GLY A 1 222 ? -22.488 -2.245 -3.113 1.00 91.81 222 GLY A C 1
ATOM 1684 O O . GLY A 1 222 ? -22.962 -3.058 -3.901 1.00 91.81 222 GLY A O 1
ATOM 1685 N N . GLN A 1 223 ? -21.779 -1.190 -3.522 1.00 90.12 223 GLN A N 1
ATOM 1686 C CA . GLN A 1 223 ? -21.392 -0.936 -4.906 1.00 90.12 223 GLN A CA 1
ATOM 1687 C C . GLN A 1 223 ? -19.887 -1.181 -5.069 1.00 90.12 223 GLN A C 1
ATOM 1689 O O . GLN A 1 223 ? -19.060 -0.429 -4.564 1.00 90.12 223 GLN A O 1
ATOM 1694 N N . GLY A 1 224 ? -19.521 -2.238 -5.791 1.00 87.75 224 GLY A N 1
ATOM 1695 C CA . GLY A 1 224 ? -18.127 -2.657 -5.973 1.00 87.75 224 GLY A CA 1
ATOM 1696 C C . GLY A 1 224 ? -17.784 -3.902 -5.158 1.00 87.75 224 GLY A C 1
ATOM 1697 O O . GLY A 1 224 ? -18.671 -4.535 -4.601 1.00 87.75 224 GLY A O 1
ATOM 1698 N N . ALA A 1 225 ? -16.501 -4.264 -5.133 1.00 90.12 225 ALA A N 1
ATOM 1699 C CA . ALA A 1 225 ? -16.005 -5.442 -4.427 1.00 90.12 225 ALA A CA 1
ATOM 1700 C C . ALA A 1 225 ? -14.600 -5.189 -3.870 1.00 90.12 225 ALA A C 1
ATOM 1702 O O . ALA A 1 225 ? -13.804 -4.457 -4.472 1.00 90.12 225 ALA A O 1
ATOM 1703 N N . PHE A 1 226 ? -14.278 -5.834 -2.751 1.00 91.50 226 PHE A N 1
ATOM 1704 C CA . PHE A 1 226 ? -12.924 -5.895 -2.210 1.00 91.50 226 PHE A CA 1
ATOM 1705 C C . PHE A 1 226 ? -12.530 -7.350 -1.981 1.00 91.50 226 PHE A C 1
ATOM 1707 O O . PHE A 1 226 ? -13.256 -8.107 -1.345 1.00 91.50 226 PHE A O 1
ATOM 1714 N N . ARG A 1 227 ? -11.378 -7.728 -2.533 1.00 89.00 227 ARG A N 1
ATOM 1715 C CA . ARG A 1 227 ? -10.822 -9.074 -2.439 1.00 89.00 227 ARG A CA 1
ATOM 1716 C C . ARG A 1 227 ? -9.360 -8.994 -2.020 1.00 89.00 227 ARG A C 1
ATOM 1718 O O . ARG A 1 227 ? -8.696 -8.027 -2.409 1.00 89.00 227 ARG A O 1
ATOM 1725 N N . TYR A 1 228 ? -8.901 -9.983 -1.260 1.00 82.38 228 TYR A N 1
ATOM 1726 C CA . TYR A 1 228 ? -7.540 -10.082 -0.728 1.00 82.38 228 TYR A CA 1
ATOM 1727 C C . TYR A 1 228 ? -7.013 -11.520 -0.730 1.00 82.38 228 TYR A C 1
ATOM 1729 O O . TYR A 1 228 ? -7.813 -12.455 -0.971 1.00 82.38 228 TYR A O 1
#

Radius of gyration: 19.48 Å; Cα contacts (8 Å, |Δi|>4): 321; chains: 1; bounding box: 52×36×55 Å

Solvent-accessible surface area (backbone atoms only — not comparable to full-atom values): 13094 Å² total; per-residue (Å²): 135,82,76,82,89,75,83,84,88,78,62,82,87,60,59,88,76,72,86,56,46,79,30,49,64,33,79,34,83,54,69,64,82,25,53,66,51,42,53,61,59,45,66,48,31,25,66,69,72,52,89,50,48,73,47,76,45,77,51,74,65,48,56,51,53,53,51,48,56,49,70,69,44,96,62,59,72,66,54,39,52,54,49,51,52,36,39,44,42,36,50,10,57,71,68,41,50,55,36,54,63,27,37,59,35,42,76,76,73,40,88,60,69,79,68,71,76,38,70,53,51,66,51,82,74,84,64,45,84,34,53,71,60,50,43,53,51,50,50,35,37,58,76,63,66,41,58,50,30,67,72,59,50,47,30,33,25,52,51,47,81,44,72,74,32,55,80,66,53,43,76,75,41,89,41,35,38,72,40,61,92,55,55,72,69,55,52,53,48,52,52,26,29,34,37,34,70,47,25,29,40,73,44,83,86,76,74,51,9,33,33,78,25,70,61,30,52,35,39,68,74,71,45,79,87,47,56,73

Mean predicted aligned error: 5.78 Å

Sequence (228 aa):
MTLSGVVMVATIAFGMGIDKPDVAYVFHTDLPGSLEAYYQEIGRAGRDGRPAAAHMLFGLGDIRMRRLFIDDEDAPTEHKRRAHGRLDTLIGYCETAQCRRQILLGYFGEHAAPCGNCDNCLDQTPHADGEAEARIVFAAIAQTGERFGAGHIVDVVLGHESEKVLARNHHRLASFGTGVAHKKDVWQSLIRQLVAGGFLTLDSGGHGGLAIAEKGRDLARGQGAFRY

pLDDT: mean 90.53, std 9.58, range [44.28, 98.31]

Foldseek 3Di:
DPDPPDDDDDDLVPLVPDQDQAAQEDEAAAQDLALVSVVSRRVSHNNVVDHHDYYYDYDPVRLVVSLVVLVPDPDDPLSSLVSVVRSLLSVLLVLALAQSVQLSLVVVVHHDDRDCPDPSNVDPDDFAFCLVVLLLLQLLCVQVPQQDAQVVSLCQQCQNPDPVCVVVVSNVRPSGNVNVVDDSVVSSNVVSNCCSVQQWDQDPPRRRGIDGGPNVVCSNVVHDTGTD

Nearest PDB structures (foldseek):
  4q47-assembly1_A  TM=9.404E-01  e=6.758E-21  Deinococcus radiodurans R1 = ATCC 13939 = DSM 20539
  1oyw-assembly1_A  TM=8.803E-01  e=4.398E-18  Escherichia coli
  4q48-assembly1_A  TM=7.739E-01  e=2.675E-19  Deinococcus radiodurans R1 = ATCC 13939 = DSM 20539
  1oyy-assembly1_A  TM=8.823E-01  e=4.412E-17  Escherichia coli
  4tmu-assembly1_A  TM=5.154E-01  e=3.542E-17  Cronobacter sakazakii ATCC BAA-894